Protein AF-A0A931G1I7-F1 (afdb_monomer_lite)

Sequence (290 aa):
MRLVRWLTAYIALIVCVAAVSLMVILSRGYVTPRGVEPAKITDWMQAWASIFAVIAGLGAALFTALLLVHEMTEARRAREDAAQERAEAADDRMVLVRDREDQHKRFARLVFAWGPMVTYYPAEGPPEQGGADRIFVSSMELDLHNFSPATVTDVTARVVFPGGKPMTDWHVYGTLTPDLELVPGRYQRRGVIFNFPEHKLVTRKVLEANFLSVVLIFRDANGRQWRRIDDEDPVPDNEMTWSRVPSATLLEPRLRQNGTHAERPSTNEPLDDELLSDPPPWGEPRPFLS

Structure (mmCIF, N/CA/C/O backbone):
data_AF-A0A931G1I7-F1
#
_entry.id   AF-A0A931G1I7-F1
#
loop_
_atom_site.group_PDB
_atom_site.id
_atom_site.type_symbol
_atom_site.label_atom_id
_atom_site.label_alt_id
_atom_site.label_comp_id
_atom_site.label_asym_id
_atom_site.label_entity_id
_atom_site.label_seq_id
_atom_site.pdbx_PDB_ins_code
_atom_site.Cartn_x
_atom_site.Cartn_y
_atom_site.Cartn_z
_atom_site.occupancy
_atom_site.B_iso_or_equiv
_atom_site.auth_seq_id
_atom_site.auth_comp_id
_atom_site.auth_asym_id
_atom_site.auth_atom_id
_atom_site.pdbx_PDB_model_num
ATOM 1 N N . MET A 1 1 ? 29.782 -9.476 -30.702 1.00 67.88 1 MET A N 1
ATOM 2 C CA . MET A 1 1 ? 30.795 -8.816 -31.570 1.00 67.88 1 MET A CA 1
ATOM 3 C C . MET A 1 1 ? 31.226 -9.614 -32.809 1.00 67.88 1 MET A C 1
ATOM 5 O O . MET A 1 1 ? 31.336 -8.999 -33.861 1.00 67.88 1 MET A O 1
ATOM 9 N N . ARG A 1 2 ? 31.462 -10.941 -32.762 1.00 76.62 2 ARG A N 1
ATOM 10 C CA . ARG A 1 2 ? 31.892 -11.709 -33.960 1.00 76.62 2 ARG A CA 1
ATOM 11 C C . ARG A 1 2 ? 30.882 -11.671 -35.121 1.00 76.62 2 ARG A C 1
ATOM 13 O O . ARG A 1 2 ? 31.299 -11.522 -36.260 1.00 76.62 2 ARG A O 1
ATOM 20 N N . LEU A 1 3 ? 29.580 -11.716 -34.831 1.00 79.88 3 LEU A N 1
ATOM 21 C CA . LEU A 1 3 ? 28.517 -11.702 -35.849 1.00 79.88 3 LEU A CA 1
ATOM 22 C C . LEU A 1 3 ? 28.472 -10.391 -36.658 1.00 79.88 3 LEU A C 1
ATOM 24 O O . LEU A 1 3 ? 28.323 -10.416 -37.874 1.00 79.88 3 LEU A O 1
ATOM 28 N N . VAL A 1 4 ? 28.697 -9.252 -35.994 1.00 80.00 4 VAL A N 1
ATOM 29 C CA . VAL A 1 4 ? 28.706 -7.924 -36.634 1.00 80.00 4 VAL A CA 1
ATOM 30 C C . VAL A 1 4 ? 29.858 -7.800 -37.636 1.00 80.00 4 VAL A C 1
ATOM 32 O O . VAL A 1 4 ? 29.662 -7.265 -38.719 1.00 80.00 4 VAL A O 1
ATOM 35 N N . ARG A 1 5 ? 31.038 -8.360 -37.323 1.00 84.75 5 ARG A N 1
ATOM 36 C CA . ARG A 1 5 ? 32.204 -8.345 -38.228 1.00 84.75 5 ARG A CA 1
ATOM 37 C C . ARG A 1 5 ? 31.983 -9.160 -39.505 1.00 84.75 5 ARG A C 1
ATOM 39 O O . ARG A 1 5 ? 32.455 -8.770 -40.566 1.00 84.75 5 ARG A O 1
ATOM 46 N N . TRP A 1 6 ? 31.272 -10.282 -39.409 1.00 88.38 6 TRP A N 1
ATOM 47 C CA . TRP A 1 6 ? 30.933 -11.091 -40.583 1.00 88.38 6 TRP A CA 1
ATOM 48 C C . TRP A 1 6 ? 29.866 -10.422 -41.447 1.00 88.38 6 TRP A C 1
ATOM 50 O O . TRP A 1 6 ? 29.982 -10.431 -42.670 1.00 88.38 6 TRP A O 1
ATOM 60 N N . LEU A 1 7 ? 28.874 -9.780 -40.821 1.00 84.69 7 LEU A N 1
ATOM 61 C CA . LEU A 1 7 ? 27.836 -9.042 -41.538 1.00 84.69 7 LEU A CA 1
ATOM 62 C C . LEU A 1 7 ? 28.427 -7.867 -42.333 1.00 84.69 7 LEU A C 1
ATOM 64 O O . LEU A 1 7 ? 28.111 -7.707 -43.509 1.00 84.69 7 LEU A O 1
ATOM 68 N N . THR A 1 8 ? 29.324 -7.080 -41.730 1.00 81.50 8 THR A N 1
ATOM 69 C CA . THR A 1 8 ? 29.967 -5.954 -42.427 1.00 81.50 8 THR A CA 1
ATOM 70 C C . THR A 1 8 ? 30.854 -6.420 -43.579 1.00 81.50 8 THR A C 1
ATOM 72 O O . THR A 1 8 ? 30.808 -5.823 -44.652 1.00 81.50 8 THR A O 1
ATOM 75 N N . ALA A 1 9 ? 31.605 -7.513 -43.402 1.00 82.62 9 ALA A N 1
ATOM 76 C CA . ALA A 1 9 ? 32.409 -8.103 -44.471 1.00 82.62 9 ALA A CA 1
ATOM 77 C C . ALA A 1 9 ? 31.544 -8.601 -45.643 1.00 82.62 9 ALA A C 1
ATOM 79 O O . ALA A 1 9 ? 31.893 -8.388 -46.803 1.00 82.62 9 ALA A O 1
ATOM 80 N N . TYR A 1 10 ? 30.395 -9.216 -45.353 1.00 88.06 10 TYR A N 1
ATOM 81 C CA . TYR A 1 10 ? 29.478 -9.714 -46.378 1.00 88.06 10 TYR A CA 1
ATOM 82 C C . TYR A 1 10 ? 28.790 -8.578 -47.147 1.00 88.06 10 TYR A C 1
ATOM 84 O O . TYR A 1 10 ? 28.713 -8.623 -48.372 1.00 88.06 10 TYR A O 1
ATOM 92 N N . ILE A 1 11 ? 28.362 -7.518 -46.451 1.00 83.44 11 ILE A N 1
ATOM 93 C CA . ILE A 1 11 ? 27.806 -6.316 -47.090 1.00 83.44 11 ILE A CA 1
ATOM 94 C C . ILE A 1 11 ? 28.857 -5.658 -47.989 1.00 83.44 11 ILE A C 1
ATOM 96 O O . ILE A 1 11 ? 28.559 -5.343 -49.139 1.00 83.44 11 ILE A O 1
ATOM 100 N N . ALA A 1 12 ? 30.095 -5.505 -47.508 1.00 80.31 12 ALA A N 1
ATOM 101 C CA . ALA A 1 12 ? 31.185 -4.955 -48.311 1.00 80.31 12 ALA A CA 1
ATOM 102 C C . ALA A 1 12 ? 31.440 -5.795 -49.574 1.00 80.31 12 ALA A C 1
ATOM 104 O O . ALA A 1 12 ? 31.589 -5.242 -50.662 1.00 80.31 12 ALA A O 1
ATOM 105 N N . LEU A 1 13 ? 31.416 -7.126 -49.451 1.00 87.06 13 LEU A N 1
ATOM 106 C CA . LEU A 1 13 ? 31.553 -8.032 -50.588 1.00 87.06 13 LEU A CA 1
ATOM 107 C C . LEU A 1 13 ? 30.412 -7.855 -51.601 1.00 87.06 13 LEU A C 1
ATOM 109 O O . LEU A 1 13 ? 30.687 -7.730 -52.792 1.00 87.06 13 LEU A O 1
ATOM 113 N N . ILE A 1 14 ? 29.153 -7.801 -51.151 1.00 85.69 14 ILE A N 1
ATOM 114 C CA . ILE A 1 14 ? 27.993 -7.582 -52.031 1.00 85.69 14 ILE A CA 1
ATOM 115 C C . ILE A 1 14 ? 28.119 -6.249 -52.770 1.00 85.69 14 ILE A C 1
ATOM 117 O O . ILE A 1 14 ? 27.900 -6.204 -53.978 1.00 85.69 14 ILE A O 1
ATOM 121 N N . VAL A 1 15 ? 28.505 -5.177 -52.073 1.00 82.62 15 VAL A N 1
ATOM 122 C CA . VAL A 1 15 ? 28.690 -3.853 -52.683 1.00 82.62 15 VAL A CA 1
ATOM 123 C C . VAL A 1 15 ? 29.802 -3.889 -53.733 1.00 82.62 15 VAL A C 1
ATOM 125 O O . VAL A 1 15 ? 29.605 -3.379 -54.835 1.00 82.62 15 VAL A O 1
ATOM 128 N N . CYS A 1 16 ? 30.930 -4.549 -53.451 1.00 80.56 16 CYS A N 1
ATOM 129 C CA . CYS A 1 16 ? 32.006 -4.737 -54.427 1.00 80.56 16 CYS A CA 1
ATOM 130 C C . CYS A 1 16 ? 31.535 -5.522 -55.660 1.00 80.56 16 CYS A C 1
ATOM 132 O O . CYS A 1 16 ? 31.794 -5.109 -56.789 1.00 80.56 16 CYS A O 1
ATOM 134 N N . VAL A 1 17 ? 30.807 -6.625 -55.465 1.00 84.19 17 VAL A N 1
ATOM 135 C CA . VAL A 1 17 ? 30.283 -7.446 -56.568 1.00 84.19 17 VAL A CA 1
ATOM 136 C C . VAL A 1 17 ? 29.264 -6.667 -57.400 1.00 84.19 17 VAL A C 1
ATOM 138 O O . VAL A 1 17 ? 29.317 -6.714 -58.630 1.00 84.19 17 VAL A O 1
ATOM 141 N N . ALA A 1 18 ? 28.369 -5.915 -56.758 1.00 82.81 18 ALA A N 1
ATOM 142 C CA . ALA A 1 18 ? 27.394 -5.069 -57.437 1.00 82.81 18 ALA A CA 1
ATOM 143 C C . ALA A 1 18 ? 28.077 -3.955 -58.245 1.00 82.81 18 ALA A C 1
ATOM 145 O O . ALA A 1 18 ? 27.718 -3.738 -59.401 1.00 82.81 18 ALA A O 1
ATOM 146 N N . ALA A 1 19 ? 29.101 -3.304 -57.683 1.00 80.19 19 ALA A N 1
ATOM 147 C CA . ALA A 1 19 ? 29.868 -2.265 -58.368 1.00 80.19 19 ALA A CA 1
ATOM 148 C C . ALA A 1 19 ? 30.603 -2.811 -59.603 1.00 80.19 19 ALA A C 1
ATOM 150 O O . ALA A 1 19 ? 30.512 -2.226 -60.684 1.00 80.19 19 ALA A O 1
ATOM 151 N N . VAL A 1 20 ? 31.268 -3.966 -59.475 1.00 81.56 20 VAL A N 1
ATOM 152 C CA . VAL A 1 20 ? 31.943 -4.634 -60.601 1.00 81.56 20 VAL A CA 1
ATOM 153 C C . VAL A 1 20 ? 30.932 -5.055 -61.670 1.00 81.56 20 VAL A C 1
ATOM 155 O O . VAL A 1 20 ? 31.147 -4.804 -62.854 1.00 81.56 20 VAL A O 1
ATOM 158 N N . SER A 1 21 ? 29.801 -5.639 -61.268 1.00 82.94 21 SER A N 1
ATOM 159 C CA . SER A 1 21 ? 28.749 -6.070 -62.198 1.00 82.94 21 SER A CA 1
ATOM 160 C C . SER A 1 21 ? 28.160 -4.889 -62.968 1.00 82.94 21 SER A C 1
ATOM 162 O O . SER A 1 21 ? 28.001 -4.963 -64.186 1.00 82.94 21 SER A O 1
ATOM 164 N N . LEU A 1 22 ? 27.901 -3.771 -62.284 1.00 82.19 22 LEU A N 1
ATOM 165 C CA . LEU A 1 22 ? 27.428 -2.540 -62.909 1.00 82.19 22 LEU A CA 1
ATOM 166 C C . LEU A 1 22 ? 28.453 -1.994 -63.914 1.00 82.19 22 LEU A C 1
ATOM 168 O O . LEU A 1 22 ? 28.071 -1.608 -65.017 1.00 82.19 22 LEU A O 1
ATOM 172 N N . MET A 1 23 ? 29.749 -2.030 -63.583 1.00 80.12 23 MET A N 1
ATOM 173 C CA . MET A 1 23 ? 30.823 -1.646 -64.508 1.00 80.12 23 MET A CA 1
ATOM 174 C C . MET A 1 23 ? 30.821 -2.491 -65.787 1.00 80.12 23 MET A C 1
ATOM 176 O O . MET A 1 23 ? 30.935 -1.948 -66.887 1.00 80.12 23 MET A O 1
ATOM 180 N N . VAL A 1 24 ? 30.648 -3.809 -65.660 1.00 82.81 24 VAL A N 1
ATOM 181 C CA . VAL A 1 24 ? 30.594 -4.729 -66.809 1.00 82.81 24 VAL A CA 1
ATOM 182 C C . VAL A 1 24 ? 29.370 -4.450 -67.685 1.00 82.81 24 VAL A C 1
ATOM 184 O O . VAL A 1 24 ? 29.482 -4.436 -68.912 1.00 82.81 24 VAL A O 1
ATOM 187 N N . ILE A 1 25 ? 28.209 -4.197 -67.075 1.00 84.31 25 ILE A N 1
ATOM 188 C CA . ILE A 1 25 ? 26.972 -3.872 -67.799 1.00 84.31 25 ILE A CA 1
ATOM 189 C C . ILE A 1 25 ? 27.136 -2.556 -68.573 1.00 84.31 25 ILE A C 1
ATOM 191 O O . ILE A 1 25 ? 26.847 -2.510 -69.770 1.00 84.31 25 ILE A O 1
ATOM 195 N N . LEU A 1 26 ? 27.660 -1.512 -67.922 1.00 79.94 26 LEU A N 1
ATOM 196 C CA . LEU A 1 26 ? 27.886 -0.206 -68.548 1.00 79.94 26 LEU A CA 1
ATOM 197 C C . LEU A 1 26 ? 28.928 -0.274 -69.673 1.00 79.94 26 LEU A C 1
ATOM 199 O O . LEU A 1 26 ? 28.739 0.347 -70.717 1.00 79.94 26 LEU A O 1
ATOM 203 N N . SER A 1 27 ? 29.987 -1.074 -69.507 1.00 80.00 27 SER A N 1
ATOM 204 C CA . SER A 1 27 ? 31.003 -1.291 -70.545 1.00 80.00 27 SER A CA 1
ATOM 205 C C . SER A 1 27 ? 30.422 -1.925 -71.810 1.00 80.00 27 SER A C 1
ATOM 207 O O . SER A 1 27 ? 30.808 -1.539 -72.912 1.00 80.00 27 SER A O 1
ATOM 209 N N . ARG A 1 28 ? 29.479 -2.867 -71.677 1.00 82.75 28 ARG A N 1
ATOM 210 C CA . ARG A 1 28 ? 28.855 -3.531 -72.833 1.00 82.75 28 ARG A CA 1
ATOM 211 C C . ARG A 1 28 ? 27.867 -2.649 -73.592 1.00 82.75 28 ARG A C 1
ATOM 213 O O . ARG A 1 28 ? 27.683 -2.857 -74.785 1.00 82.75 28 ARG A O 1
ATOM 220 N N . GLY A 1 29 ? 27.230 -1.696 -72.916 1.00 79.31 29 GLY A N 1
ATOM 221 C CA . GLY A 1 29 ? 26.259 -0.783 -73.525 1.00 79.31 29 GLY A CA 1
ATOM 222 C C . GLY A 1 29 ? 26.869 0.461 -74.175 1.00 79.31 29 GLY A C 1
ATOM 223 O O . GLY A 1 29 ? 26.140 1.241 -74.785 1.00 79.31 29 GLY A O 1
ATOM 224 N N . TYR A 1 30 ? 28.180 0.682 -74.040 1.00 77.00 30 TYR A N 1
ATOM 225 C CA . TYR A 1 30 ? 28.818 1.899 -74.530 1.00 77.00 30 TYR A CA 1
ATOM 226 C C . TYR A 1 30 ? 28.996 1.865 -76.053 1.00 77.00 30 TYR A C 1
ATOM 228 O O . TYR A 1 30 ? 29.859 1.167 -76.584 1.00 77.00 30 TYR A O 1
ATOM 236 N N . VAL A 1 31 ? 28.187 2.653 -76.759 1.00 78.75 31 VAL A N 1
ATOM 237 C CA . VAL A 1 31 ? 28.339 2.907 -78.195 1.00 78.75 31 VAL A CA 1
ATOM 238 C C . VAL A 1 31 ? 28.963 4.287 -78.362 1.00 78.75 31 VAL A C 1
ATOM 240 O O . VAL A 1 31 ? 28.404 5.280 -77.900 1.00 78.75 31 VAL A O 1
ATOM 243 N N . THR A 1 32 ? 30.119 4.366 -79.020 1.00 70.88 32 THR A N 1
ATOM 244 C CA . THR A 1 32 ? 30.775 5.645 -79.311 1.00 70.88 32 THR A CA 1
ATOM 245 C C . THR A 1 32 ? 29.897 6.491 -80.243 1.00 70.88 32 THR A C 1
ATOM 247 O O . THR A 1 32 ? 29.561 6.036 -81.343 1.00 70.88 32 THR A O 1
ATOM 250 N N . PRO A 1 33 ? 29.519 7.723 -79.850 1.00 69.50 33 PRO A N 1
ATOM 251 C CA . PRO A 1 33 ? 28.789 8.627 -80.731 1.00 69.50 33 PRO A CA 1
ATOM 252 C C . PRO A 1 33 ? 29.619 8.911 -81.988 1.00 69.50 33 PRO A C 1
ATOM 254 O O . PRO A 1 33 ? 30.778 9.317 -81.900 1.00 69.50 33 PRO A O 1
ATOM 257 N N . ARG A 1 34 ? 29.050 8.688 -83.177 1.00 74.12 34 ARG A N 1
ATOM 258 C CA . ARG A 1 34 ? 29.739 8.976 -84.442 1.00 74.12 34 ARG A CA 1
ATOM 259 C C . ARG A 1 34 ? 29.637 10.474 -84.746 1.00 74.12 34 ARG A C 1
ATOM 261 O O . ARG A 1 34 ? 28.540 10.959 -84.996 1.00 74.12 34 ARG A O 1
ATOM 268 N N . GLY A 1 35 ? 30.772 11.180 -84.762 1.00 75.50 35 GLY A N 1
ATOM 269 C CA . GLY A 1 35 ? 30.887 12.536 -85.327 1.00 75.50 35 GLY A CA 1
ATOM 270 C C . GLY A 1 35 ? 31.005 13.709 -84.345 1.00 75.50 35 GLY A C 1
ATOM 271 O O . GLY A 1 35 ? 30.979 14.849 -84.795 1.00 75.50 35 GLY A O 1
ATOM 272 N N . VAL A 1 36 ? 31.159 13.469 -83.041 1.00 61.84 36 VAL A N 1
ATOM 273 C CA . VAL A 1 36 ? 31.399 14.520 -82.030 1.00 61.84 36 VAL A CA 1
ATOM 274 C C . VAL A 1 36 ? 32.819 14.357 -81.477 1.00 61.84 36 VAL A C 1
ATOM 276 O O . VAL A 1 36 ? 33.316 13.230 -81.444 1.00 61.84 36 VAL A O 1
ATOM 279 N N . GLU A 1 37 ? 33.481 15.467 -81.114 1.00 73.06 37 GLU A N 1
ATOM 280 C CA . GLU A 1 37 ? 34.830 15.492 -80.519 1.00 73.06 37 GLU A CA 1
ATOM 281 C C . GLU A 1 37 ? 35.042 14.326 -79.532 1.00 73.06 37 GLU A C 1
ATOM 283 O O . GLU A 1 37 ? 34.130 14.013 -78.760 1.00 73.06 37 GLU A O 1
ATOM 288 N N . PRO A 1 38 ? 36.221 13.668 -79.540 1.00 70.56 38 PRO A N 1
ATOM 289 C CA . PRO A 1 38 ? 36.498 12.558 -78.637 1.00 70.56 38 PRO A CA 1
ATOM 290 C C . PRO A 1 38 ? 36.213 12.982 -77.195 1.00 70.56 38 PRO A C 1
ATOM 292 O O . PRO A 1 38 ? 36.696 14.025 -76.750 1.00 70.56 38 PRO A O 1
ATOM 295 N N . ALA A 1 39 ? 35.415 12.177 -76.485 1.00 64.38 39 ALA A N 1
ATOM 296 C CA . ALA A 1 39 ? 35.020 12.457 -75.111 1.00 64.38 39 ALA A CA 1
ATOM 297 C C . ALA A 1 39 ? 36.263 12.770 -74.273 1.00 64.38 39 ALA A C 1
ATOM 299 O O . ALA A 1 39 ? 37.185 11.952 -74.167 1.00 64.38 39 ALA A O 1
ATOM 300 N N . LYS A 1 40 ? 36.307 13.977 -73.703 1.00 77.88 40 LYS A N 1
ATOM 301 C CA . LYS A 1 40 ? 37.417 14.380 -72.845 1.00 77.88 40 LYS A CA 1
ATOM 302 C C . LYS A 1 40 ? 37.367 13.507 -71.596 1.00 77.88 40 LYS A C 1
ATOM 304 O O . LYS A 1 40 ? 36.302 13.275 -71.031 1.00 77.88 40 LYS A O 1
ATOM 309 N N . ILE A 1 41 ? 38.530 13.035 -71.148 1.00 76.50 41 ILE A N 1
ATOM 310 C CA . ILE A 1 41 ? 38.686 12.181 -69.953 1.00 76.50 41 ILE A CA 1
ATOM 311 C C . ILE A 1 41 ? 37.956 12.777 -68.726 1.00 76.50 41 ILE A C 1
ATOM 313 O O . ILE A 1 41 ? 37.455 12.045 -67.873 1.00 76.50 41 ILE A O 1
ATOM 317 N N . THR A 1 42 ? 37.830 14.106 -68.679 1.00 77.75 42 THR A N 1
ATOM 318 C CA . THR A 1 42 ? 37.099 14.868 -67.660 1.00 77.75 42 THR A CA 1
ATOM 319 C C . THR A 1 42 ? 35.614 14.517 -67.555 1.00 77.75 42 THR A C 1
ATOM 321 O O . THR A 1 42 ? 35.109 14.415 -66.438 1.00 77.75 42 THR A O 1
ATOM 324 N N . ASP A 1 43 ? 34.924 14.258 -68.668 1.00 77.75 43 ASP A N 1
ATOM 325 C CA . ASP A 1 43 ? 33.481 13.967 -68.657 1.00 77.75 43 ASP A CA 1
ATOM 326 C C . ASP A 1 43 ? 33.207 12.597 -68.022 1.00 77.75 43 ASP A C 1
ATOM 328 O O . ASP A 1 43 ? 32.232 12.404 -67.292 1.00 77.75 43 ASP A O 1
ATOM 332 N N . TRP A 1 44 ? 34.125 11.647 -68.229 1.00 78.12 44 TRP A N 1
ATOM 333 C CA . TRP A 1 44 ? 34.040 10.316 -67.635 1.00 78.12 44 TRP A CA 1
ATOM 334 C C . TRP A 1 44 ? 34.275 10.361 -66.122 1.00 78.12 44 TRP A C 1
ATOM 336 O O . TRP A 1 44 ? 33.530 9.748 -65.359 1.00 78.12 44 TRP A O 1
ATOM 346 N N . MET A 1 45 ? 35.258 11.145 -65.666 1.00 80.81 45 MET A N 1
ATOM 347 C CA . MET A 1 45 ? 35.493 11.354 -64.232 1.00 80.81 45 MET A CA 1
ATOM 348 C C . MET A 1 45 ? 34.293 12.009 -63.534 1.00 80.81 45 MET A C 1
ATOM 350 O O . MET A 1 45 ? 33.954 11.617 -62.416 1.00 80.81 45 MET A O 1
ATOM 354 N N . GLN A 1 46 ? 33.617 12.959 -64.189 1.00 81.19 46 GLN A N 1
ATOM 355 C CA . GLN A 1 46 ? 32.440 13.626 -63.627 1.00 81.19 46 GLN A CA 1
ATOM 356 C C . GLN A 1 46 ? 31.242 12.674 -63.479 1.00 81.19 46 GLN A C 1
ATOM 358 O O . GLN A 1 46 ? 30.552 12.708 -62.456 1.00 81.19 46 GLN A O 1
ATOM 363 N N . ALA A 1 47 ? 31.026 11.777 -64.447 1.00 80.50 47 ALA A N 1
ATOM 364 C CA . ALA A 1 47 ? 29.987 10.754 -64.349 1.00 80.50 47 ALA A CA 1
ATOM 365 C C . ALA A 1 47 ? 30.222 9.825 -63.144 1.00 80.50 47 ALA A C 1
ATOM 367 O O . ALA A 1 47 ? 29.315 9.628 -62.332 1.00 80.50 47 ALA A O 1
ATOM 368 N N . TRP A 1 48 ? 31.451 9.332 -62.953 1.00 80.31 48 TRP A N 1
ATOM 369 C CA . TRP A 1 48 ? 31.786 8.495 -61.794 1.00 80.31 48 TRP A CA 1
ATOM 370 C C . TRP A 1 48 ? 31.621 9.226 -60.464 1.00 80.31 48 TRP A C 1
ATOM 372 O O . TRP A 1 48 ? 31.056 8.657 -59.531 1.00 80.31 48 TRP A O 1
ATOM 382 N N . ALA A 1 49 ? 32.041 10.491 -60.382 1.00 80.31 49 ALA A N 1
ATOM 383 C CA . ALA A 1 49 ? 31.856 11.302 -59.181 1.00 80.31 49 ALA A CA 1
ATOM 384 C C . ALA A 1 49 ? 30.373 11.413 -58.786 1.00 80.31 49 ALA A C 1
ATOM 386 O O . ALA A 1 49 ? 30.041 11.272 -57.609 1.00 80.31 49 ALA A O 1
ATOM 387 N N . SER A 1 50 ? 29.471 11.588 -59.760 1.00 81.25 50 SER A N 1
ATOM 388 C CA . SER A 1 50 ? 28.027 11.652 -59.493 1.00 81.25 50 SER A CA 1
ATOM 389 C C . SER A 1 50 ? 27.456 10.328 -58.965 1.00 81.25 50 SER A C 1
ATOM 391 O O . SER A 1 50 ? 26.662 10.333 -58.025 1.00 81.25 50 SER A O 1
ATOM 393 N N . ILE A 1 51 ? 27.916 9.185 -59.488 1.00 82.94 51 ILE A N 1
ATOM 394 C CA . ILE A 1 51 ? 27.497 7.856 -59.017 1.00 82.94 51 ILE A CA 1
ATOM 395 C C . ILE A 1 51 ? 27.979 7.624 -57.582 1.00 82.94 51 ILE A C 1
ATOM 397 O O . ILE A 1 51 ? 27.196 7.207 -56.727 1.00 82.94 51 ILE A O 1
ATOM 401 N N . PHE A 1 52 ? 29.246 7.937 -57.289 1.00 83.25 52 PHE A N 1
ATOM 402 C CA . PHE A 1 52 ? 29.782 7.814 -55.933 1.00 83.25 52 PHE A CA 1
ATOM 403 C C . PHE A 1 52 ? 29.049 8.718 -54.941 1.00 83.25 52 PHE A C 1
ATOM 405 O O . PHE A 1 52 ? 28.775 8.278 -53.827 1.00 83.25 52 PHE A O 1
ATOM 412 N N . ALA A 1 53 ? 28.668 9.934 -55.343 1.00 82.12 53 ALA A N 1
ATOM 413 C CA . ALA A 1 53 ? 27.885 10.832 -54.500 1.00 82.12 53 ALA A CA 1
ATOM 414 C C . ALA A 1 53 ? 26.507 10.243 -54.143 1.00 82.12 53 ALA A C 1
ATOM 416 O O . ALA A 1 53 ? 26.106 10.297 -52.980 1.00 82.12 53 ALA A O 1
ATOM 417 N N . VAL A 1 54 ? 25.808 9.622 -55.101 1.00 84.69 54 VAL A N 1
ATOM 418 C CA . VAL A 1 54 ? 24.511 8.965 -54.846 1.00 84.69 54 VAL A CA 1
ATOM 419 C C . VAL A 1 54 ? 24.670 7.762 -53.914 1.00 84.69 54 VAL A C 1
ATOM 421 O O . VAL A 1 54 ? 23.905 7.627 -52.959 1.00 84.69 54 VAL A O 1
ATOM 424 N N . ILE A 1 55 ? 25.676 6.911 -54.143 1.00 83.19 55 ILE A N 1
ATOM 425 C CA . ILE A 1 55 ? 25.936 5.741 -53.288 1.00 83.19 55 ILE A CA 1
ATOM 426 C C . ILE A 1 55 ? 26.302 6.181 -51.866 1.00 83.19 55 ILE A C 1
ATOM 428 O O . ILE A 1 55 ? 25.768 5.637 -50.900 1.00 83.19 55 ILE A O 1
ATOM 432 N N . ALA A 1 56 ? 27.171 7.185 -51.728 1.00 84.00 56 ALA A N 1
ATOM 433 C CA . ALA A 1 56 ? 27.551 7.736 -50.433 1.00 84.00 56 ALA A CA 1
ATOM 434 C C . ALA A 1 56 ? 26.345 8.349 -49.703 1.00 84.00 56 ALA A C 1
ATOM 436 O O . ALA A 1 56 ? 26.151 8.083 -48.518 1.00 84.00 56 ALA A O 1
ATOM 437 N N . GLY A 1 57 ? 25.499 9.105 -50.413 1.00 89.62 57 GLY A N 1
ATOM 438 C CA . GLY A 1 57 ? 24.274 9.686 -49.860 1.00 89.62 57 GLY A CA 1
ATOM 439 C C . GLY A 1 57 ? 23.277 8.628 -49.384 1.00 89.62 57 GLY A C 1
ATOM 440 O O . GLY A 1 57 ? 22.757 8.725 -48.273 1.00 89.62 57 GLY A O 1
ATOM 441 N N . LEU A 1 58 ? 23.058 7.574 -50.177 1.00 88.31 58 LEU A N 1
ATOM 442 C CA . LEU A 1 58 ? 22.188 6.459 -49.798 1.00 88.31 58 LEU A CA 1
ATOM 443 C C . LEU A 1 58 ? 22.747 5.686 -48.595 1.00 88.31 58 LEU A C 1
ATOM 445 O O . LEU A 1 58 ? 22.000 5.343 -47.679 1.00 88.31 58 LEU A O 1
ATOM 449 N N . GLY A 1 59 ? 24.062 5.448 -48.571 1.00 85.38 59 GLY A N 1
ATOM 450 C CA . GLY A 1 59 ? 24.742 4.805 -47.449 1.00 85.38 59 GLY A CA 1
ATOM 451 C C . GLY A 1 59 ? 24.605 5.605 -46.154 1.00 85.38 59 GLY A C 1
ATOM 452 O O . GLY A 1 59 ? 24.266 5.037 -45.116 1.00 85.38 59 GLY A O 1
ATOM 453 N N . ALA A 1 60 ? 24.788 6.926 -46.221 1.00 91.81 60 ALA A N 1
ATOM 454 C CA . ALA A 1 60 ? 24.592 7.817 -45.082 1.00 91.81 60 ALA A CA 1
ATOM 455 C C . ALA A 1 60 ? 23.136 7.800 -44.586 1.00 91.81 60 ALA A C 1
ATOM 457 O O . ALA A 1 60 ? 22.903 7.665 -43.388 1.00 91.81 60 ALA A O 1
ATOM 458 N N . ALA A 1 61 ? 22.153 7.862 -45.491 1.00 92.44 61 ALA A N 1
ATOM 459 C CA . ALA A 1 61 ? 20.736 7.802 -45.129 1.00 92.44 61 ALA A CA 1
ATOM 460 C C . ALA A 1 61 ? 20.363 6.474 -44.445 1.00 92.44 61 ALA A C 1
ATOM 462 O O . ALA A 1 61 ? 19.669 6.480 -43.426 1.00 92.44 61 ALA A O 1
ATOM 463 N N . LEU A 1 62 ? 20.861 5.344 -44.961 1.00 92.25 62 LEU A N 1
ATOM 464 C CA . LEU A 1 62 ? 20.643 4.030 -44.354 1.00 92.25 62 LEU A CA 1
ATOM 465 C C . LEU A 1 62 ? 21.280 3.946 -42.963 1.00 92.25 62 LEU A C 1
ATOM 467 O O . LEU A 1 62 ? 20.657 3.442 -42.031 1.00 92.25 62 LEU A O 1
ATOM 471 N N . PHE A 1 63 ? 22.502 4.458 -42.808 1.00 92.62 63 PHE A N 1
ATOM 472 C CA . PHE A 1 63 ? 23.186 4.466 -41.519 1.00 92.62 63 PHE A CA 1
ATOM 473 C C . PHE A 1 63 ? 22.430 5.305 -40.479 1.00 92.62 63 PHE A C 1
ATOM 475 O O . PHE A 1 63 ? 22.195 4.833 -39.368 1.00 92.62 63 PHE A O 1
ATOM 482 N N . THR A 1 64 ? 21.960 6.496 -40.857 1.00 94.69 64 THR A N 1
ATOM 483 C CA . THR A 1 64 ? 21.130 7.346 -39.991 1.00 94.69 64 THR A CA 1
ATOM 484 C C . THR A 1 64 ? 19.819 6.659 -39.605 1.00 94.69 64 THR A C 1
ATOM 486 O O . THR A 1 64 ? 19.429 6.696 -38.441 1.00 94.69 64 THR A O 1
ATOM 489 N N . ALA A 1 65 ? 19.152 5.981 -40.545 1.00 94.06 65 ALA A N 1
ATOM 490 C CA . ALA A 1 65 ? 17.929 5.236 -40.250 1.00 94.06 65 ALA A CA 1
ATOM 491 C C . ALA A 1 65 ? 18.176 4.086 -39.257 1.00 94.06 65 ALA A C 1
ATOM 493 O O . ALA A 1 65 ? 17.378 3.879 -38.345 1.00 94.06 65 ALA A O 1
ATOM 494 N N . LEU A 1 66 ? 19.294 3.365 -39.396 1.00 92.56 66 LEU A N 1
ATOM 495 C CA . LEU A 1 66 ? 19.672 2.294 -38.471 1.00 92.56 66 LEU A CA 1
ATOM 496 C C . LEU A 1 66 ? 19.975 2.824 -37.065 1.00 92.56 66 LEU A C 1
ATOM 498 O O . LEU A 1 66 ? 19.521 2.224 -36.091 1.00 92.56 66 LEU A O 1
ATOM 502 N N . LEU A 1 67 ? 20.689 3.948 -36.956 1.00 95.06 67 LEU A N 1
ATOM 503 C CA . LEU A 1 67 ? 20.929 4.609 -35.671 1.00 95.06 67 LEU A CA 1
ATOM 504 C C . LEU A 1 67 ? 19.617 5.035 -35.008 1.00 95.06 67 LEU A C 1
ATOM 506 O O . LEU A 1 67 ? 19.404 4.743 -33.835 1.00 95.06 67 LEU A O 1
ATOM 510 N N . LEU A 1 68 ? 18.697 5.626 -35.772 1.00 96.25 68 LEU A N 1
ATOM 511 C CA . LEU A 1 68 ? 17.403 6.053 -35.247 1.00 96.25 68 LEU A CA 1
ATOM 512 C C . LEU A 1 68 ? 16.568 4.871 -34.731 1.00 96.25 68 LEU A C 1
ATOM 514 O O . LEU A 1 68 ? 15.970 4.948 -33.660 1.00 96.25 68 LEU A O 1
ATOM 518 N N . VAL A 1 69 ? 16.539 3.754 -35.467 1.00 95.94 69 VAL A N 1
ATOM 519 C CA . VAL A 1 69 ? 15.845 2.532 -35.025 1.00 95.94 69 VAL A CA 1
ATOM 520 C C . VAL A 1 69 ? 16.482 1.969 -33.752 1.00 95.94 69 VAL A C 1
ATOM 522 O O . VAL A 1 69 ? 15.766 1.490 -32.867 1.00 95.94 69 VAL A O 1
ATOM 525 N N . HIS A 1 70 ? 17.809 2.044 -33.633 1.00 95.69 70 HIS A N 1
ATOM 526 C CA . HIS A 1 70 ? 18.524 1.600 -32.442 1.00 95.69 70 HIS A CA 1
ATOM 527 C C . HIS A 1 70 ? 18.155 2.444 -31.215 1.00 95.69 70 HIS A C 1
ATOM 529 O O . HIS A 1 70 ? 17.686 1.878 -30.226 1.00 95.69 70 HIS A O 1
ATOM 535 N N . GLU A 1 71 ? 18.237 3.773 -31.316 1.00 96.69 71 GLU A N 1
ATOM 536 C CA . GLU A 1 71 ? 17.858 4.697 -30.238 1.00 96.69 71 GLU A CA 1
ATOM 537 C C . GLU A 1 71 ? 16.387 4.536 -29.835 1.00 96.69 71 GLU A C 1
ATOM 539 O O . GLU A 1 71 ? 16.061 4.502 -28.650 1.00 96.69 71 GLU A O 1
ATOM 544 N N . MET A 1 72 ? 15.479 4.360 -30.803 1.00 96.50 72 MET A N 1
ATOM 545 C CA . MET A 1 72 ? 14.065 4.102 -30.510 1.00 96.50 72 MET A CA 1
ATOM 546 C C . MET A 1 72 ? 13.855 2.790 -29.751 1.00 96.50 72 MET A C 1
ATOM 548 O O . MET A 1 72 ? 12.974 2.710 -28.894 1.00 96.50 72 MET A O 1
ATOM 552 N N . THR A 1 73 ? 14.637 1.758 -30.064 1.00 96.19 73 THR A N 1
ATOM 553 C CA . THR A 1 73 ? 14.537 0.460 -29.389 1.00 96.19 73 THR A CA 1
ATOM 554 C C . THR A 1 73 ? 15.056 0.552 -27.957 1.00 96.19 73 THR A C 1
ATOM 556 O O . THR A 1 73 ? 14.415 0.036 -27.044 1.00 96.19 73 THR A O 1
ATOM 559 N N . GLU A 1 74 ? 16.169 1.250 -27.736 1.00 96.12 74 GLU A N 1
ATOM 560 C CA . GLU A 1 74 ? 16.702 1.494 -26.392 1.00 96.12 74 GLU A CA 1
ATOM 561 C C . GLU A 1 74 ? 15.769 2.374 -25.561 1.00 96.12 74 GLU A C 1
ATOM 563 O O . GLU A 1 74 ? 15.470 2.041 -24.417 1.00 96.12 74 GLU A O 1
ATOM 568 N N . ALA A 1 75 ? 15.208 3.429 -26.157 1.00 95.31 75 ALA A N 1
ATOM 569 C CA . ALA A 1 75 ? 14.226 4.280 -25.496 1.00 95.31 75 ALA A CA 1
ATOM 570 C C . ALA A 1 75 ? 12.950 3.515 -25.110 1.00 95.31 75 ALA A C 1
ATOM 572 O O . ALA A 1 75 ? 12.327 3.838 -24.099 1.00 95.31 75 ALA A O 1
ATOM 573 N N . ARG A 1 76 ? 12.540 2.508 -25.894 1.00 96.31 76 ARG A N 1
ATOM 574 C CA . ARG A 1 76 ? 11.416 1.627 -25.535 1.00 96.31 76 ARG A CA 1
ATOM 575 C C . ARG A 1 76 ? 11.765 0.724 -24.360 1.00 96.31 76 ARG A C 1
ATOM 577 O O . ARG A 1 76 ? 11.009 0.723 -23.398 1.00 96.31 76 ARG A O 1
ATOM 584 N N . ARG A 1 77 ? 12.921 0.056 -24.392 1.00 96.56 77 ARG A N 1
ATOM 585 C CA . ARG A 1 77 ? 13.387 -0.791 -23.280 1.00 96.56 77 ARG A CA 1
ATOM 586 C C . ARG A 1 77 ? 13.508 0.000 -21.982 1.00 96.56 77 ARG A C 1
ATOM 588 O O . ARG A 1 77 ? 12.911 -0.378 -20.990 1.00 96.56 77 ARG A O 1
ATOM 595 N N . ALA A 1 78 ? 14.128 1.179 -22.027 1.00 96.06 78 ALA A N 1
ATOM 596 C CA . ALA A 1 78 ? 14.237 2.051 -20.859 1.00 96.06 78 ALA A CA 1
ATOM 597 C C . ALA A 1 78 ? 12.867 2.482 -20.295 1.00 96.06 78 ALA A C 1
ATOM 599 O O . ALA A 1 78 ? 12.726 2.685 -19.092 1.00 96.06 78 ALA A O 1
ATOM 600 N N . ARG A 1 79 ? 11.839 2.635 -21.146 1.00 96.50 79 ARG A N 1
ATOM 601 C CA . ARG A 1 79 ? 10.466 2.931 -20.697 1.00 96.50 79 ARG A CA 1
ATOM 602 C C . ARG A 1 79 ? 9.772 1.714 -20.100 1.00 96.50 79 ARG A C 1
ATOM 604 O O . ARG A 1 79 ? 9.018 1.896 -19.151 1.00 96.50 79 ARG A O 1
ATOM 611 N N . GLU A 1 80 ? 9.989 0.532 -20.668 1.00 97.50 80 GLU A N 1
ATOM 612 C CA . GLU A 1 80 ? 9.473 -0.738 -20.147 1.00 97.50 80 GLU A CA 1
ATOM 613 C C . GLU A 1 80 ? 10.085 -1.028 -18.771 1.00 97.50 80 GLU A C 1
ATOM 615 O O . GLU A 1 80 ? 9.336 -1.202 -17.813 1.00 97.50 80 GLU A O 1
ATOM 620 N N . ASP A 1 81 ? 11.408 -0.914 -18.640 1.00 97.25 81 ASP A N 1
ATOM 621 C CA . ASP A 1 81 ? 12.131 -1.094 -17.377 1.00 97.25 81 ASP A CA 1
ATOM 622 C C . ASP A 1 81 ? 11.654 -0.084 -16.317 1.00 97.25 81 ASP A C 1
ATOM 624 O O . ASP A 1 81 ? 11.296 -0.457 -15.202 1.00 97.25 81 ASP A O 1
ATOM 628 N N . ALA A 1 82 ? 11.537 1.201 -16.679 1.00 96.50 82 ALA A N 1
ATOM 629 C CA . ALA A 1 82 ? 11.034 2.227 -15.763 1.00 96.50 82 ALA A CA 1
ATOM 630 C C . ALA A 1 82 ? 9.544 2.060 -15.414 1.00 96.50 82 ALA A C 1
ATOM 632 O O . ALA A 1 82 ? 9.085 2.570 -14.391 1.00 96.50 82 ALA A O 1
ATOM 633 N N . ALA A 1 83 ? 8.744 1.423 -16.273 1.00 97.00 83 ALA A N 1
ATOM 634 C CA . ALA A 1 83 ? 7.355 1.101 -15.958 1.00 97.00 83 ALA A CA 1
ATOM 635 C C . ALA A 1 83 ? 7.277 -0.089 -14.996 1.00 97.00 83 ALA A C 1
ATOM 637 O O . ALA A 1 83 ? 6.479 -0.047 -14.060 1.00 97.00 83 ALA A O 1
ATOM 638 N N . GLN A 1 84 ? 8.129 -1.095 -15.192 1.00 97.19 84 GLN A N 1
ATOM 639 C CA . GLN A 1 84 ? 8.234 -2.251 -14.312 1.00 97.19 84 GLN A CA 1
ATOM 640 C C . GLN A 1 84 ? 8.724 -1.850 -12.914 1.00 97.19 84 GLN A C 1
ATOM 642 O O . GLN A 1 84 ? 8.068 -2.187 -11.936 1.00 97.19 84 GLN A O 1
ATOM 647 N N . GLU A 1 85 ? 9.779 -1.037 -12.810 1.00 95.75 85 GLU A N 1
ATOM 648 C CA . GLU A 1 85 ? 10.291 -0.550 -11.519 1.00 95.75 85 GLU A CA 1
ATOM 649 C C . GLU A 1 85 ? 9.221 0.235 -10.741 1.00 95.75 85 GLU A C 1
ATOM 651 O O . GLU A 1 85 ? 9.079 0.091 -9.529 1.00 95.75 85 GLU A O 1
ATOM 656 N N . ARG A 1 86 ? 8.401 1.039 -11.434 1.00 95.81 86 ARG A N 1
ATOM 657 C CA . ARG A 1 86 ? 7.277 1.744 -10.794 1.00 95.81 86 ARG A CA 1
ATOM 658 C C . ARG A 1 86 ? 6.171 0.802 -10.330 1.00 95.81 86 ARG A C 1
ATOM 660 O O . ARG A 1 86 ? 5.522 1.119 -9.336 1.00 95.81 86 ARG A O 1
ATOM 667 N N . ALA A 1 87 ? 5.922 -0.288 -11.053 1.00 96.56 87 ALA A N 1
ATOM 668 C CA . ALA A 1 87 ? 4.942 -1.293 -10.654 1.00 96.56 87 ALA A CA 1
ATOM 669 C C . ALA A 1 87 ? 5.423 -2.049 -9.407 1.00 96.56 87 ALA A C 1
ATOM 671 O O . ALA A 1 87 ? 4.699 -2.099 -8.418 1.00 96.56 87 ALA A O 1
ATOM 672 N N . GLU A 1 88 ? 6.676 -2.509 -9.405 1.00 95.88 88 GLU A N 1
ATOM 673 C CA . GLU A 1 88 ? 7.301 -3.178 -8.256 1.00 95.88 88 GLU A CA 1
ATOM 674 C C . GLU A 1 88 ? 7.341 -2.255 -7.025 1.00 95.88 88 GLU A C 1
ATOM 676 O O . GLU A 1 88 ? 6.898 -2.633 -5.942 1.00 95.88 88 GLU A O 1
ATOM 681 N N . ALA A 1 89 ? 7.738 -0.988 -7.196 1.00 95.00 89 ALA A N 1
ATOM 682 C CA . ALA A 1 89 ? 7.728 -0.007 -6.109 1.00 95.00 89 ALA A CA 1
ATOM 683 C C . ALA A 1 89 ? 6.314 0.307 -5.579 1.00 95.00 89 ALA A C 1
ATOM 685 O O . ALA A 1 89 ? 6.152 0.673 -4.409 1.00 95.00 89 ALA A O 1
ATOM 686 N N . ALA A 1 90 ? 5.278 0.207 -6.420 1.00 94.38 90 ALA A N 1
ATOM 687 C CA . ALA A 1 90 ? 3.894 0.373 -5.986 1.00 94.38 90 ALA A CA 1
ATOM 688 C C . ALA A 1 90 ? 3.425 -0.824 -5.145 1.00 94.38 90 ALA A C 1
ATOM 690 O O . ALA A 1 90 ? 2.792 -0.612 -4.106 1.00 94.38 90 ALA A O 1
ATOM 691 N N . ASP A 1 91 ? 3.784 -2.043 -5.545 1.00 95.19 91 ASP A N 1
ATOM 692 C CA . ASP A 1 91 ? 3.467 -3.270 -4.812 1.00 95.19 91 ASP A CA 1
ATOM 693 C C . ASP A 1 91 ? 4.169 -3.308 -3.447 1.00 95.19 91 ASP A C 1
ATOM 695 O O . ASP A 1 91 ? 3.509 -3.496 -2.420 1.00 95.19 91 ASP A O 1
ATOM 699 N N . ASP A 1 92 ? 5.466 -2.994 -3.399 1.00 94.69 92 ASP A N 1
ATOM 700 C CA . ASP A 1 92 ? 6.229 -2.887 -2.149 1.00 94.69 92 ASP A CA 1
ATOM 701 C C . ASP A 1 92 ? 5.611 -1.859 -1.194 1.00 94.69 92 ASP A C 1
ATOM 703 O O . ASP A 1 92 ? 5.483 -2.081 0.016 1.00 94.69 92 ASP A O 1
ATOM 707 N N . ARG A 1 93 ? 5.149 -0.727 -1.736 1.00 93.56 93 ARG A N 1
ATOM 708 C CA . ARG A 1 93 ? 4.464 0.293 -0.941 1.00 93.56 93 ARG A CA 1
ATOM 709 C C . ARG A 1 93 ? 3.151 -0.227 -0.358 1.00 93.56 93 ARG A C 1
ATOM 711 O O . ARG A 1 93 ? 2.835 0.132 0.777 1.00 93.56 93 ARG A O 1
ATOM 718 N N . MET A 1 94 ? 2.387 -1.044 -1.085 1.00 93.25 94 MET A N 1
ATOM 719 C CA . MET A 1 94 ? 1.159 -1.644 -0.549 1.00 93.25 94 MET A CA 1
ATOM 720 C C . MET A 1 94 ? 1.453 -2.604 0.605 1.00 93.25 94 MET A C 1
ATOM 722 O O . MET A 1 94 ? 0.741 -2.569 1.610 1.00 93.25 94 MET A O 1
ATOM 726 N N . VAL A 1 95 ? 2.518 -3.407 0.503 1.00 94.31 95 VAL A N 1
ATOM 727 C CA . VAL A 1 95 ? 2.956 -4.304 1.586 1.00 94.31 95 VAL A CA 1
ATOM 728 C C . VAL A 1 95 ? 3.323 -3.499 2.831 1.00 94.31 95 VAL A C 1
ATOM 730 O O . VAL A 1 95 ? 2.796 -3.763 3.908 1.00 94.31 95 VAL A O 1
ATOM 733 N N . LEU A 1 96 ? 4.126 -2.441 2.681 1.00 93.62 96 LEU A N 1
ATOM 734 C CA . LEU A 1 96 ? 4.509 -1.575 3.802 1.00 93.62 96 LEU A CA 1
ATOM 735 C C . LEU A 1 96 ? 3.310 -0.871 4.454 1.00 93.62 96 LEU A C 1
ATOM 737 O O . LEU A 1 96 ? 3.283 -0.691 5.673 1.00 93.62 96 LEU A O 1
ATOM 741 N N . VAL A 1 97 ? 2.317 -0.453 3.661 1.00 91.94 97 VAL A N 1
ATOM 742 C CA . VAL A 1 97 ? 1.081 0.142 4.191 1.00 91.94 97 VAL A CA 1
ATOM 743 C C . VAL A 1 97 ? 0.300 -0.889 5.001 1.00 91.94 97 VAL A C 1
ATOM 745 O O . VAL A 1 97 ? -0.106 -0.581 6.121 1.00 91.94 97 VAL A O 1
ATOM 748 N N . ARG A 1 98 ? 0.147 -2.112 4.483 1.00 89.81 98 ARG A N 1
ATOM 749 C CA . ARG A 1 98 ? -0.547 -3.203 5.176 1.00 89.81 98 ARG A CA 1
ATOM 750 C C . ARG A 1 98 ? 0.151 -3.587 6.481 1.00 89.81 98 ARG A C 1
ATOM 752 O O . ARG A 1 98 ? -0.504 -3.656 7.517 1.00 89.81 98 ARG A O 1
ATOM 759 N N . ASP A 1 99 ? 1.472 -3.738 6.461 1.00 91.75 99 ASP A N 1
ATOM 760 C CA . ASP A 1 99 ? 2.261 -4.049 7.656 1.00 91.75 99 ASP A CA 1
ATOM 761 C C . ASP A 1 99 ? 2.134 -2.952 8.714 1.00 91.75 99 ASP A C 1
ATOM 763 O O . ASP A 1 99 ? 1.997 -3.231 9.908 1.00 91.75 99 ASP A O 1
ATOM 767 N N . ARG A 1 100 ? 2.130 -1.684 8.288 1.00 89.62 100 ARG A N 1
ATOM 768 C CA . ARG A 1 100 ? 1.925 -0.552 9.192 1.00 89.62 100 ARG A CA 1
ATOM 769 C C . ARG A 1 100 ? 0.520 -0.547 9.789 1.00 89.62 100 ARG A C 1
ATOM 771 O O . ARG A 1 100 ? 0.365 -0.242 10.971 1.00 89.62 100 ARG A O 1
ATOM 778 N N . GLU A 1 101 ? -0.502 -0.880 9.007 1.00 88.06 101 GLU A N 1
ATOM 779 C CA . GLU A 1 101 ? -1.870 -1.023 9.507 1.00 88.06 101 GLU A CA 1
ATOM 780 C C . GLU A 1 101 ? -1.995 -2.166 10.515 1.00 88.06 101 GLU A C 1
ATOM 782 O O . GLU A 1 101 ? -2.587 -1.971 11.578 1.00 88.06 101 GLU A O 1
ATOM 787 N N . ASP A 1 102 ? -1.380 -3.315 10.244 1.00 87.81 102 ASP A N 1
ATOM 788 C CA . ASP A 1 102 ? -1.378 -4.461 11.152 1.00 87.81 102 ASP A CA 1
ATOM 789 C C . ASP A 1 102 ? -0.608 -4.157 12.444 1.00 87.81 102 ASP A C 1
ATOM 791 O O . ASP A 1 102 ? -1.067 -4.497 13.539 1.00 87.81 102 ASP A O 1
ATOM 795 N N . GLN A 1 103 ? 0.521 -3.445 12.357 1.00 86.19 103 GLN A N 1
ATOM 796 C CA . GLN A 1 103 ? 1.223 -2.930 13.534 1.00 86.19 103 GLN A CA 1
ATOM 797 C C . GLN A 1 103 ? 0.328 -1.991 14.344 1.00 86.19 103 GLN A C 1
ATOM 799 O O . GLN A 1 103 ? 0.198 -2.170 15.552 1.00 86.19 103 GLN A O 1
ATOM 804 N N . HIS A 1 104 ? -0.343 -1.035 13.698 1.00 83.19 104 HIS A N 1
ATOM 805 C CA . HIS A 1 104 ? -1.262 -0.119 14.371 1.00 83.19 104 HIS A CA 1
ATOM 806 C C . HIS A 1 104 ? -2.433 -0.861 15.045 1.00 83.19 104 HIS A C 1
ATOM 808 O O . HIS A 1 104 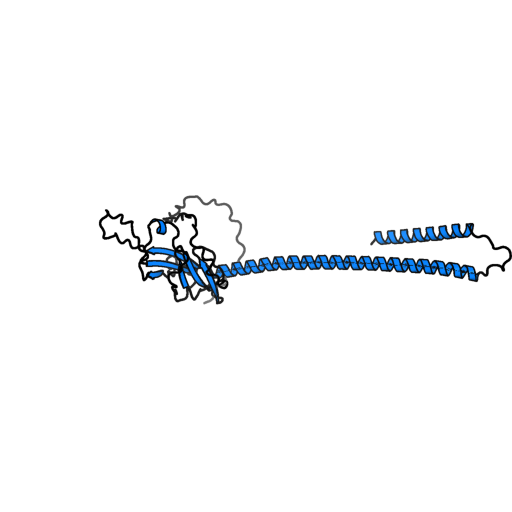? -2.777 -0.543 16.181 1.00 83.19 104 HIS A O 1
ATOM 814 N N . LYS A 1 105 ? -2.992 -1.902 14.414 1.00 83.81 105 LYS A N 1
ATOM 815 C CA . LYS A 1 105 ? -4.044 -2.741 15.016 1.00 83.81 105 LYS A CA 1
ATOM 816 C C . LYS A 1 105 ? -3.564 -3.498 16.255 1.00 83.81 105 LYS A C 1
ATOM 818 O O . LYS A 1 105 ? -4.338 -3.669 17.195 1.00 83.81 105 LYS A O 1
ATOM 823 N N . ARG A 1 106 ? -2.292 -3.921 16.316 1.00 80.88 106 ARG A N 1
ATOM 824 C CA . ARG A 1 106 ? -1.720 -4.548 17.529 1.00 80.88 106 ARG A CA 1
ATOM 825 C C . ARG A 1 106 ? -1.734 -3.596 18.728 1.00 80.88 106 ARG A C 1
ATOM 827 O O . ARG A 1 106 ? -1.970 -4.049 19.846 1.00 80.88 106 ARG A O 1
ATOM 834 N N . PHE A 1 107 ? -1.552 -2.295 18.496 1.00 76.25 107 PHE A N 1
ATOM 835 C CA . PHE A 1 107 ? -1.682 -1.258 19.527 1.00 76.25 107 PHE A CA 1
ATOM 836 C C . PHE A 1 107 ? -3.136 -0.952 19.922 1.00 76.25 107 PHE A C 1
ATOM 838 O O . PHE A 1 107 ? -3.358 -0.239 20.893 1.00 76.25 107 PHE A O 1
ATOM 845 N N . ALA A 1 108 ? -4.122 -1.520 19.224 1.00 76.00 108 ALA A N 1
ATOM 846 C CA . ALA A 1 108 ? -5.547 -1.308 19.463 1.00 76.00 108 ALA A CA 1
ATOM 847 C C . ALA A 1 108 ? -6.276 -2.587 19.925 1.00 76.00 108 ALA A C 1
ATOM 849 O O . ALA A 1 108 ? -7.482 -2.739 19.733 1.00 76.00 108 ALA A O 1
ATOM 850 N N . ARG A 1 109 ? -5.562 -3.538 20.538 1.00 77.12 109 ARG A N 1
ATOM 851 C CA . ARG A 1 109 ? -6.155 -4.784 21.044 1.00 77.12 109 ARG A CA 1
ATOM 852 C C . ARG A 1 109 ? -6.858 -4.575 22.376 1.00 77.12 109 ARG A C 1
ATOM 854 O O . ARG A 1 109 ? -6.314 -4.868 23.433 1.00 77.12 109 ARG A O 1
ATOM 861 N N . LEU A 1 110 ? -8.095 -4.119 22.308 1.00 74.38 110 LEU A N 1
ATOM 862 C CA . LEU A 1 110 ? -8.978 -4.071 23.460 1.00 74.38 110 LEU A CA 1
ATOM 863 C C . LEU A 1 110 ? -10.036 -5.160 23.322 1.00 74.38 110 LEU A C 1
ATOM 865 O O . LEU A 1 110 ? -10.813 -5.134 22.372 1.00 74.38 110 LEU A O 1
ATOM 869 N N . VAL A 1 111 ? -10.020 -6.142 24.215 1.00 72.62 111 VAL A N 1
ATOM 870 C CA . VAL A 1 111 ? -11.014 -7.222 24.263 1.00 72.62 111 VAL A CA 1
ATOM 871 C C . VAL A 1 111 ? -11.967 -6.905 25.398 1.00 72.62 111 VAL A C 1
ATOM 873 O O . VAL A 1 111 ? -11.569 -6.313 26.401 1.00 72.62 111 VAL A O 1
ATOM 876 N N . PHE A 1 112 ? -13.222 -7.304 25.257 1.00 69.25 112 PHE A N 1
ATOM 877 C CA . PHE A 1 112 ? -14.157 -7.198 26.354 1.00 69.25 112 PHE A CA 1
ATOM 878 C C . PHE A 1 112 ? -14.860 -8.520 26.605 1.00 69.25 112 PHE A C 1
ATOM 880 O O . PHE A 1 112 ? -15.186 -9.268 25.685 1.00 69.25 112 PHE A O 1
ATOM 887 N N . ALA A 1 113 ? -15.093 -8.794 27.878 1.00 66.31 113 ALA A N 1
ATOM 888 C CA . ALA A 1 113 ? -16.055 -9.785 28.305 1.00 66.31 113 ALA A CA 1
ATOM 889 C C . ALA A 1 113 ? -17.272 -9.030 28.831 1.00 66.31 113 ALA A C 1
ATOM 891 O O . ALA A 1 113 ? -17.150 -7.963 29.425 1.00 66.31 113 ALA A O 1
ATOM 892 N N . TRP A 1 114 ? -18.467 -9.546 28.587 1.00 70.25 114 TRP A N 1
ATOM 893 C CA . TRP A 1 114 ? -19.671 -8.960 29.157 1.00 70.25 114 TRP A CA 1
ATOM 894 C C . TRP A 1 114 ? -20.606 -10.056 29.632 1.00 70.25 114 TRP A C 1
ATOM 896 O O . TRP A 1 114 ? -20.680 -11.137 29.041 1.00 70.25 114 TRP A O 1
ATOM 906 N N . GLY A 1 115 ? -21.313 -9.749 30.712 1.00 63.16 115 GLY A N 1
ATOM 907 C CA . GLY A 1 115 ? -22.415 -10.538 31.229 1.00 63.16 115 GLY A CA 1
ATOM 908 C C . GLY A 1 115 ? -23.600 -9.600 31.435 1.00 63.16 115 GLY A C 1
ATOM 909 O O . GLY A 1 115 ? -23.500 -8.680 32.252 1.00 63.16 115 GLY A O 1
ATOM 910 N N . PRO A 1 116 ? -24.718 -9.758 30.705 1.00 64.94 116 PRO A N 1
ATOM 911 C CA . PRO A 1 116 ? -25.904 -8.979 31.015 1.00 64.94 116 PRO A CA 1
ATOM 912 C C . PRO A 1 116 ? -26.428 -9.419 32.380 1.00 64.94 116 PRO A C 1
ATOM 914 O O . PRO A 1 116 ? -26.689 -10.604 32.595 1.00 64.94 116 PRO A O 1
ATOM 917 N N . MET A 1 117 ? -26.629 -8.467 33.290 1.00 62.47 117 MET A N 1
ATOM 918 C CA . MET A 1 117 ? -27.356 -8.743 34.519 1.00 62.47 117 MET A CA 1
ATOM 919 C C . MET A 1 117 ? -28.840 -8.509 34.249 1.00 62.47 117 MET A C 1
ATOM 921 O O . MET A 1 117 ? -29.349 -7.389 34.217 1.00 62.47 117 MET A O 1
ATOM 925 N N . VAL A 1 118 ? -29.542 -9.604 33.987 1.00 63.19 118 VAL A N 1
ATOM 926 C CA . VAL A 1 118 ? -30.960 -9.563 33.654 1.00 63.19 118 VAL A CA 1
ATOM 927 C C . VAL A 1 118 ? -31.774 -9.690 34.936 1.00 63.19 118 VAL A C 1
ATOM 929 O O . VAL A 1 118 ? -31.726 -10.724 35.599 1.00 63.19 118 VAL A O 1
ATOM 932 N N . THR A 1 119 ? -32.544 -8.654 35.272 1.00 62.91 119 THR A N 1
ATOM 933 C CA . THR A 1 119 ? -33.492 -8.731 36.387 1.00 62.91 119 THR A CA 1
ATOM 934 C C . THR A 1 119 ? -34.842 -9.180 35.852 1.00 62.91 119 THR A C 1
ATOM 936 O O . THR A 1 119 ? -35.498 -8.484 35.075 1.00 62.91 119 THR A O 1
ATOM 939 N N . TYR A 1 120 ? -35.265 -10.368 36.270 1.00 61.16 120 TYR A N 1
ATOM 940 C CA . TYR A 1 120 ? -36.598 -10.869 35.975 1.00 61.16 120 TYR A CA 1
ATOM 941 C C . TYR A 1 120 ? -37.600 -10.252 36.949 1.00 61.16 120 TYR A C 1
ATOM 943 O O . TYR A 1 120 ? -37.531 -10.500 38.151 1.00 61.16 120 TYR A O 1
ATOM 951 N N . TYR A 1 121 ? -38.550 -9.486 36.419 1.00 61.94 121 TYR A N 1
ATOM 952 C CA . TYR A 1 121 ? -39.744 -9.110 37.161 1.00 61.94 121 TYR A CA 1
ATOM 953 C C . TYR A 1 121 ? -40.857 -10.065 36.731 1.00 61.94 121 TYR A C 1
ATOM 955 O O . TYR A 1 121 ? -41.301 -9.974 35.581 1.00 61.94 121 TYR A O 1
ATOM 963 N N . PRO A 1 122 ? -41.294 -11.008 37.586 1.00 60.88 122 PRO A N 1
ATOM 964 C CA . PRO A 1 122 ? -42.514 -11.742 37.293 1.00 60.88 122 PRO A CA 1
ATOM 965 C C . PRO A 1 122 ? -43.625 -10.706 37.123 1.00 60.88 122 PRO A C 1
ATOM 967 O O . PRO A 1 122 ? -43.739 -9.782 37.927 1.00 60.88 122 PRO A O 1
ATOM 970 N N . ALA A 1 123 ? -44.399 -10.802 36.041 1.00 60.66 123 ALA A N 1
ATOM 971 C CA . ALA A 1 123 ? -45.552 -9.934 35.880 1.00 60.66 123 ALA A CA 1
ATOM 972 C C . ALA A 1 123 ? -46.463 -10.161 37.094 1.00 60.66 123 ALA A C 1
ATOM 974 O O . ALA A 1 123 ? -47.019 -11.246 37.251 1.00 60.66 123 ALA A O 1
ATOM 975 N N . GLU A 1 124 ? -46.590 -9.166 37.972 1.00 58.47 124 GLU A N 1
ATOM 976 C CA . GLU A 1 124 ? -47.615 -9.148 39.015 1.00 58.47 124 GLU A CA 1
ATOM 977 C C . GLU A 1 124 ? -48.972 -8.955 38.324 1.00 58.47 124 GLU A C 1
ATOM 979 O O . GLU A 1 124 ? -49.536 -7.867 38.259 1.00 58.47 124 GLU A O 1
ATOM 984 N N . GLY A 1 125 ? -49.455 -10.014 37.685 1.00 59.06 125 GLY A N 1
ATOM 985 C CA . GLY A 1 125 ? -50.696 -10.048 36.935 1.00 59.06 125 GLY A CA 1
ATOM 986 C C . GLY A 1 125 ? -51.145 -11.497 36.758 1.00 59.06 125 GLY A C 1
ATOM 987 O O . GLY A 1 125 ? -50.301 -12.380 36.594 1.00 59.06 125 GLY A O 1
ATOM 988 N N . PRO A 1 126 ? -52.456 -11.778 36.833 1.00 49.09 126 PRO A N 1
ATOM 989 C CA . PRO A 1 126 ? -52.963 -13.137 36.743 1.00 49.09 126 PRO A CA 1
ATOM 990 C C . PRO A 1 126 ? -52.550 -13.782 35.405 1.00 49.09 126 PRO A C 1
ATOM 992 O O . PRO A 1 126 ? -52.662 -13.141 34.354 1.00 49.09 126 PRO A O 1
ATOM 995 N N . PRO A 1 127 ? -52.103 -15.053 35.419 1.00 53.69 127 PRO A N 1
ATOM 996 C CA . PRO A 1 127 ? -51.558 -15.751 34.249 1.00 53.69 127 PRO A CA 1
ATOM 997 C C . PRO A 1 127 ? -52.542 -15.866 33.069 1.00 53.69 127 PRO A C 1
ATOM 999 O O . PRO A 1 127 ? -52.130 -16.119 31.939 1.00 53.69 127 PRO A O 1
ATOM 1002 N N . GLU A 1 128 ? -53.835 -15.630 33.300 1.00 53.12 128 GLU A N 1
ATOM 1003 C CA . GLU A 1 128 ? -54.904 -15.749 32.304 1.00 53.12 128 GLU A CA 1
ATOM 1004 C C . GLU A 1 128 ? -54.943 -14.612 31.263 1.00 53.12 128 GLU A C 1
ATOM 1006 O O . GLU A 1 128 ? -55.590 -14.763 30.230 1.00 53.12 128 GLU A O 1
ATOM 1011 N N . GLN A 1 129 ? -54.219 -13.500 31.458 1.00 54.31 129 GLN A N 1
ATOM 1012 C CA . GLN A 1 129 ? -54.165 -12.393 30.480 1.00 54.31 129 GLN A CA 1
ATOM 1013 C C . GLN A 1 129 ? -52.997 -12.478 29.481 1.00 54.31 129 GLN A C 1
ATOM 1015 O O . GLN A 1 129 ? -52.601 -11.468 28.899 1.00 54.31 129 GLN A O 1
ATOM 1020 N N . GLY A 1 130 ? -52.422 -13.665 29.263 1.00 48.75 130 GLY A N 1
ATOM 1021 C CA . GLY A 1 130 ? -51.348 -13.826 28.275 1.00 48.75 130 GLY A CA 1
ATOM 1022 C C . GLY A 1 130 ? -50.117 -12.976 28.602 1.00 48.75 130 GLY A C 1
ATOM 1023 O O . GLY A 1 130 ? -49.488 -12.418 27.700 1.00 48.75 130 GLY A O 1
ATOM 1024 N N . GLY A 1 131 ? -49.803 -12.848 29.897 1.00 50.59 131 GLY A N 1
ATOM 1025 C CA . GLY A 1 131 ? -48.643 -12.132 30.416 1.00 50.59 131 GLY A CA 1
ATOM 1026 C C . GLY A 1 131 ? -47.351 -12.804 29.970 1.00 50.59 131 GLY A C 1
ATOM 1027 O O . GLY A 1 131 ? -46.759 -13.573 30.715 1.00 50.59 131 GLY A O 1
ATOM 1028 N N . ALA A 1 132 ? -46.942 -12.551 28.728 1.00 55.44 132 ALA A N 1
ATOM 1029 C CA . ALA A 1 132 ? -45.667 -13.000 28.197 1.00 55.44 132 ALA A CA 1
ATOM 1030 C C . ALA A 1 132 ? -44.545 -12.555 29.139 1.00 55.44 132 ALA A C 1
ATOM 1032 O O . ALA A 1 132 ? -44.556 -11.401 29.566 1.00 55.44 132 ALA A O 1
ATOM 1033 N N . ASP A 1 133 ? -43.595 -13.450 29.425 1.00 59.91 133 ASP A N 1
ATOM 1034 C CA . ASP A 1 133 ? -42.377 -13.178 30.193 1.00 59.91 133 ASP A CA 1
ATOM 1035 C C . ASP A 1 133 ? -41.757 -11.844 29.752 1.00 59.91 133 ASP A C 1
ATOM 1037 O O . ASP A 1 133 ? -41.123 -11.730 28.696 1.00 59.91 133 ASP A O 1
ATOM 1041 N N . ARG A 1 134 ? -41.998 -10.803 30.550 1.00 61.25 134 ARG A N 1
ATOM 1042 C CA . ARG A 1 134 ? -41.468 -9.463 30.336 1.00 61.25 134 ARG A CA 1
ATOM 1043 C C . ARG A 1 134 ? -40.118 -9.417 31.014 1.00 61.25 134 ARG A C 1
ATOM 1045 O O . ARG A 1 134 ? -40.039 -9.352 32.236 1.00 61.25 134 ARG A O 1
ATOM 1052 N N . ILE A 1 135 ? -39.060 -9.479 30.221 1.00 65.19 135 ILE A N 1
ATOM 1053 C CA . ILE A 1 135 ? -37.711 -9.456 30.757 1.00 65.19 135 ILE A CA 1
ATOM 1054 C C . ILE A 1 135 ? -37.199 -8.031 30.674 1.00 65.19 135 ILE A C 1
ATOM 1056 O O . ILE A 1 135 ? -37.268 -7.397 29.621 1.00 65.19 135 ILE A O 1
ATOM 1060 N N . PHE A 1 136 ? -36.701 -7.517 31.791 1.00 67.25 136 PHE A N 1
ATOM 1061 C CA . PHE A 1 136 ? -36.148 -6.178 31.845 1.00 67.25 136 PHE A CA 1
ATOM 1062 C C . PHE A 1 136 ? -34.643 -6.268 32.044 1.00 67.25 136 PHE A C 1
ATOM 1064 O O . PHE A 1 136 ? -34.145 -6.897 32.977 1.00 67.25 136 PHE A O 1
ATOM 1071 N N . VAL A 1 137 ? -33.900 -5.613 31.160 1.00 68.00 137 VAL A N 1
ATOM 1072 C CA . VAL A 1 137 ? -32.469 -5.419 31.381 1.00 68.00 137 VAL A CA 1
ATOM 1073 C C . VAL A 1 137 ? -32.331 -4.197 32.281 1.00 68.00 137 VAL A C 1
ATOM 1075 O O . VAL A 1 137 ? -32.597 -3.072 31.860 1.00 68.00 137 VAL A O 1
ATOM 1078 N N . SER A 1 138 ? -32.006 -4.429 33.551 1.00 69.56 138 SER A N 1
ATOM 1079 C CA . SER A 1 138 ? -31.800 -3.367 34.542 1.00 69.56 138 SER A CA 1
ATOM 1080 C C . SER A 1 138 ? -30.384 -2.823 34.479 1.00 69.56 138 SER A C 1
ATOM 1082 O O . SER A 1 138 ? -30.178 -1.612 34.565 1.00 69.56 138 SER A O 1
ATOM 1084 N N . SER A 1 139 ? -29.419 -3.725 34.299 1.00 73.88 139 SER A N 1
ATOM 1085 C CA . SER A 1 139 ? -28.018 -3.375 34.224 1.00 73.88 139 SER A CA 1
ATOM 1086 C C . SER A 1 139 ? -27.225 -4.323 33.333 1.00 73.88 139 SER A C 1
ATOM 1088 O O . SER A 1 139 ? -27.649 -5.426 32.993 1.00 73.88 139 SER A O 1
ATOM 1090 N N . MET A 1 140 ? -26.056 -3.867 32.914 1.00 75.88 140 MET A N 1
ATOM 1091 C CA . MET A 1 140 ? -25.088 -4.674 32.185 1.00 75.88 140 MET A CA 1
ATOM 1092 C C . MET A 1 140 ? -23.724 -4.457 32.823 1.00 75.88 140 MET A C 1
ATOM 1094 O O . MET A 1 140 ? -23.401 -3.327 33.178 1.00 75.88 140 MET A O 1
ATOM 1098 N N . GLU A 1 141 ? -22.940 -5.518 32.979 1.00 80.62 141 GLU A N 1
ATOM 1099 C CA . GLU A 1 141 ? -21.549 -5.417 33.412 1.00 80.62 141 GLU A CA 1
ATOM 1100 C C . GLU A 1 141 ? -20.645 -5.706 32.213 1.00 80.62 141 GLU A C 1
ATOM 1102 O O . GLU A 1 141 ? -20.795 -6.724 31.528 1.00 80.62 141 GLU A O 1
ATOM 1107 N N . LEU A 1 142 ? -19.737 -4.773 31.934 1.00 79.62 142 LEU A N 1
ATOM 1108 C CA . LEU A 1 142 ? -18.720 -4.902 30.897 1.00 79.62 142 LEU A CA 1
ATOM 1109 C C . LEU A 1 142 ? -17.348 -4.903 31.545 1.00 79.62 142 LEU A C 1
ATOM 1111 O O . LEU A 1 142 ? -16.977 -3.950 32.229 1.00 79.62 142 LEU A O 1
ATOM 1115 N N . ASP A 1 143 ? -16.598 -5.952 31.260 1.00 81.88 143 ASP A N 1
ATOM 1116 C CA . ASP A 1 143 ? -15.203 -6.095 31.622 1.00 81.88 143 ASP A CA 1
ATOM 1117 C C . ASP A 1 143 ? -14.342 -5.743 30.424 1.00 81.88 143 ASP A C 1
ATOM 1119 O O . ASP A 1 143 ? -14.348 -6.433 29.404 1.00 81.88 143 ASP A O 1
ATOM 1123 N N . LEU A 1 144 ? -13.604 -4.646 30.547 1.00 82.75 144 LEU A N 1
ATOM 1124 C CA . LEU A 1 144 ? -12.703 -4.168 29.509 1.00 82.75 144 LEU A CA 1
ATOM 1125 C C . LEU A 1 144 ? -11.274 -4.598 29.831 1.00 82.75 144 LEU A C 1
ATOM 1127 O O . LEU A 1 144 ? -10.767 -4.295 30.909 1.00 82.75 144 LEU A O 1
ATOM 1131 N N . HIS A 1 145 ? -10.630 -5.250 28.867 1.00 83.12 145 HIS A N 1
ATOM 1132 C CA . HIS A 1 145 ? -9.251 -5.717 28.945 1.00 83.12 145 HIS A CA 1
ATOM 1133 C C . HIS A 1 145 ? -8.413 -5.084 27.839 1.00 83.12 145 HIS A C 1
ATOM 1135 O O . HIS A 1 145 ? -8.757 -5.165 26.655 1.00 83.12 145 HIS A O 1
ATOM 1141 N N . ASN A 1 146 ? -7.283 -4.481 28.206 1.00 86.88 146 ASN A N 1
ATOM 1142 C CA . ASN A 1 146 ? -6.341 -3.933 27.239 1.00 86.88 146 ASN A CA 1
ATOM 1143 C C . ASN A 1 146 ? -5.177 -4.908 27.012 1.00 86.88 146 ASN A C 1
ATOM 1145 O O . ASN A 1 146 ? -4.231 -4.968 27.792 1.00 86.88 146 ASN A O 1
ATOM 1149 N N . PHE A 1 147 ? -5.231 -5.633 25.898 1.00 84.31 147 PHE A N 1
ATOM 1150 C CA . PHE A 1 147 ? -4.175 -6.534 25.432 1.00 84.31 147 PHE A CA 1
ATOM 1151 C C . PHE A 1 147 ? -3.185 -5.858 24.475 1.00 84.31 147 PHE A C 1
ATOM 1153 O O . PHE A 1 147 ? -2.329 -6.527 23.889 1.00 84.31 147 PHE A O 1
ATOM 1160 N N . SER A 1 148 ? -3.310 -4.549 24.251 1.00 84.31 148 SER A N 1
ATOM 1161 C CA . SER A 1 148 ? -2.296 -3.815 23.506 1.00 84.31 148 SER A CA 1
ATOM 1162 C C . SER A 1 148 ? -1.044 -3.623 24.367 1.00 84.31 148 SER A C 1
ATOM 1164 O O . SER A 1 148 ? -1.133 -3.578 25.593 1.00 84.31 148 SER A O 1
ATOM 1166 N N . PRO A 1 149 ? 0.143 -3.486 23.755 1.00 84.88 149 PRO A N 1
ATOM 1167 C CA . PRO A 1 149 ? 1.379 -3.283 24.503 1.00 84.88 149 PRO A CA 1
ATOM 1168 C C . PRO A 1 149 ? 1.497 -1.885 25.133 1.00 84.88 149 PRO A C 1
ATOM 1170 O O . PRO A 1 149 ? 2.509 -1.590 25.763 1.00 84.88 149 PRO A O 1
ATOM 1173 N N . ALA A 1 150 ? 0.505 -1.007 24.948 1.00 88.12 150 ALA A N 1
ATOM 1174 C CA . ALA A 1 150 ? 0.535 0.374 25.412 1.00 88.12 150 ALA A CA 1
ATOM 1175 C C . ALA A 1 150 ? -0.808 0.799 26.029 1.00 88.12 150 ALA A C 1
ATOM 1177 O O . ALA A 1 150 ? -1.847 0.188 25.804 1.00 88.12 150 ALA A O 1
ATOM 1178 N N . THR A 1 151 ? -0.799 1.849 26.843 1.00 88.56 151 THR A N 1
ATOM 1179 C CA . THR A 1 151 ? -2.020 2.358 27.481 1.00 88.56 151 THR A CA 1
ATOM 1180 C C . THR A 1 151 ? -2.973 2.945 26.441 1.00 88.56 151 THR A C 1
ATOM 1182 O O . THR A 1 151 ? -2.543 3.711 25.579 1.00 88.56 151 THR A O 1
ATOM 1185 N N . VAL A 1 152 ? -4.268 2.636 26.555 1.00 89.62 152 VAL A N 1
ATOM 1186 C CA . VAL A 1 152 ? -5.330 3.306 25.787 1.00 89.62 152 VAL A CA 1
ATOM 1187 C C . VAL A 1 152 ? -6.059 4.328 26.661 1.00 89.62 152 VAL A C 1
ATOM 1189 O O . VAL A 1 152 ? -6.198 4.140 27.874 1.00 89.62 152 VAL A O 1
ATOM 1192 N N . THR A 1 153 ? -6.509 5.424 26.058 1.00 90.69 153 THR A N 1
ATOM 1193 C CA . THR A 1 153 ? -7.190 6.543 26.727 1.00 90.69 153 THR A CA 1
ATOM 1194 C C . THR A 1 153 ? -8.574 6.784 26.126 1.00 90.69 153 THR A C 1
ATOM 1196 O O . THR A 1 153 ? -8.928 6.205 25.099 1.00 90.69 153 THR A O 1
ATOM 1199 N N . ASP A 1 154 ? -9.371 7.636 26.777 1.00 89.44 154 ASP A N 1
ATOM 1200 C CA . ASP A 1 154 ? -10.669 8.119 26.274 1.00 89.44 154 ASP A CA 1
ATOM 1201 C C . ASP A 1 154 ? -11.654 7.008 25.879 1.00 89.44 154 ASP A C 1
ATOM 1203 O O . ASP A 1 154 ? -12.423 7.132 24.924 1.00 89.44 154 ASP A O 1
ATOM 1207 N N . VAL A 1 155 ? -11.629 5.900 26.622 1.00 88.12 155 VAL A N 1
ATOM 1208 C CA . VAL A 1 155 ? -12.468 4.738 26.339 1.00 88.12 155 VAL A CA 1
ATOM 1209 C C . VAL A 1 155 ? -13.936 5.098 26.570 1.00 88.12 155 VAL A C 1
ATOM 1211 O O . VAL A 1 155 ? -14.350 5.535 27.639 1.00 88.12 155 VAL A O 1
ATOM 1214 N N . THR A 1 156 ? -14.751 4.910 25.546 1.00 88.12 156 THR A N 1
ATOM 1215 C CA . THR A 1 156 ? -16.189 5.153 25.547 1.00 88.12 156 THR A CA 1
ATOM 1216 C C . THR A 1 156 ? -16.872 3.876 25.097 1.00 88.12 156 THR A C 1
ATOM 1218 O O . THR A 1 156 ? -16.549 3.337 24.041 1.00 88.12 156 THR A O 1
ATOM 1221 N N . ALA A 1 157 ? -17.811 3.388 25.899 1.00 87.31 157 ALA A N 1
ATOM 1222 C CA . ALA A 1 157 ? -18.606 2.218 25.572 1.00 87.31 157 ALA A CA 1
ATOM 1223 C C . ALA A 1 157 ? -20.033 2.651 25.248 1.00 87.31 157 ALA A C 1
ATOM 1225 O O . ALA A 1 157 ? -20.668 3.399 25.991 1.00 87.31 157 ALA A O 1
ATOM 1226 N N . ARG A 1 158 ? -20.550 2.177 24.121 1.00 86.62 158 ARG A N 1
ATOM 1227 C CA . ARG A 1 158 ? -21.902 2.463 23.659 1.00 86.62 158 ARG A CA 1
ATOM 1228 C C . ARG A 1 158 ? -22.619 1.153 23.417 1.00 86.62 158 ARG A C 1
ATOM 1230 O O . ARG A 1 158 ? -22.166 0.332 22.631 1.00 86.62 158 ARG A O 1
ATOM 1237 N N . VAL A 1 159 ? -23.761 0.984 24.063 1.00 83.00 159 VAL A N 1
ATOM 1238 C CA . VAL A 1 159 ? -24.615 -0.191 23.881 1.00 83.00 159 VAL A CA 1
ATOM 1239 C C . VAL A 1 159 ? -25.688 0.139 22.841 1.00 83.00 159 VAL A C 1
ATOM 1241 O O . VAL A 1 159 ? -26.428 1.119 22.977 1.00 83.00 159 VAL A O 1
ATOM 1244 N N . VAL A 1 160 ? -25.755 -0.664 21.781 1.00 82.88 160 VAL A N 1
ATOM 1245 C CA . VAL A 1 160 ? -26.679 -0.503 20.654 1.00 82.88 160 VAL A CA 1
ATOM 1246 C C . VAL A 1 160 ? -27.616 -1.705 20.594 1.00 82.88 160 VAL A C 1
ATOM 1248 O O . VAL A 1 160 ? -27.172 -2.844 20.492 1.00 82.88 160 VAL A O 1
ATOM 1251 N N . PHE A 1 161 ? -28.922 -1.443 20.639 1.00 74.94 161 PHE A N 1
ATOM 1252 C CA . PHE A 1 161 ? -29.958 -2.468 20.496 1.00 74.94 161 PHE A CA 1
ATOM 1253 C C . PHE A 1 161 ? -30.332 -2.690 19.012 1.00 74.94 161 PHE A C 1
ATOM 1255 O O . PHE A 1 161 ? -30.156 -1.787 18.182 1.00 74.94 161 PHE A O 1
ATOM 1262 N N . PRO A 1 162 ? -30.928 -3.849 18.670 1.00 69.81 162 PRO A N 1
ATOM 1263 C CA . PRO A 1 162 ? -31.553 -4.118 17.388 1.00 69.81 162 PRO A CA 1
ATOM 1264 C C . PRO A 1 162 ? -32.478 -2.976 16.973 1.00 69.81 162 PRO A C 1
ATOM 1266 O O . PRO A 1 162 ? -33.305 -2.510 17.755 1.00 69.81 162 PRO A O 1
ATOM 1269 N N . GLY A 1 163 ? -32.319 -2.507 15.735 1.00 69.19 163 GLY A N 1
ATOM 1270 C CA . GLY A 1 163 ? -32.996 -1.307 15.230 1.00 69.19 163 GLY A CA 1
ATOM 1271 C C . GLY A 1 163 ? -32.147 -0.033 15.273 1.00 69.19 163 GLY A C 1
ATOM 1272 O O . GLY A 1 163 ? -32.642 1.033 14.911 1.00 69.19 163 GLY A O 1
ATOM 1273 N N . GLY A 1 164 ? -30.876 -0.129 15.685 1.00 62.69 164 GLY A N 1
ATOM 1274 C CA . GLY A 1 164 ? -29.835 0.862 15.387 1.00 62.69 164 GLY A CA 1
ATOM 1275 C C . GLY A 1 164 ? -29.929 2.180 16.156 1.00 62.69 164 GLY A C 1
ATOM 1276 O O . GLY A 1 164 ? -29.136 3.083 15.901 1.00 62.69 164 GLY A O 1
ATOM 1277 N N . LYS A 1 165 ? -30.865 2.319 17.103 1.00 62.00 165 LYS A N 1
ATOM 1278 C CA . LYS A 1 165 ? -30.914 3.489 17.985 1.00 62.00 165 LYS A CA 1
ATOM 1279 C C . LYS A 1 165 ? -29.942 3.280 19.153 1.00 62.00 165 LYS A C 1
ATOM 1281 O O . LYS A 1 165 ? -30.224 2.434 20.005 1.00 62.00 165 LYS A O 1
ATOM 1286 N N . PRO A 1 166 ? -28.818 4.020 19.216 1.00 60.50 166 PRO A N 1
ATOM 1287 C CA . PRO A 1 166 ? -27.963 3.997 20.394 1.00 60.50 166 PRO A CA 1
ATOM 1288 C C . PRO A 1 166 ? -28.764 4.543 21.574 1.00 60.50 166 PRO A C 1
ATOM 1290 O O . PRO A 1 166 ? -29.434 5.569 21.454 1.00 60.50 166 PRO A O 1
ATOM 1293 N N . MET A 1 167 ? -28.755 3.822 22.693 1.00 64.50 167 MET A N 1
ATOM 1294 C CA . MET A 1 167 ? -29.595 4.198 23.826 1.00 64.50 167 MET A CA 1
ATOM 1295 C C . MET A 1 167 ? -28.928 5.285 24.667 1.00 64.50 167 MET A C 1
ATOM 1297 O O . MET A 1 167 ? -29.593 6.220 25.109 1.00 64.50 167 MET A O 1
ATOM 1301 N N . THR A 1 1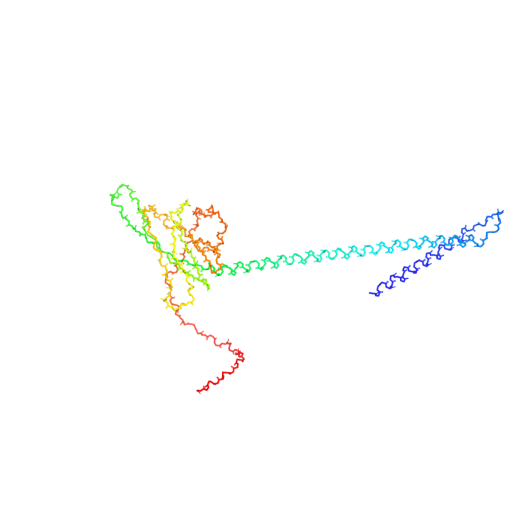68 ? -27.620 5.176 24.897 1.00 66.50 168 THR A N 1
ATOM 1302 C CA . THR A 1 168 ? -26.857 6.117 25.723 1.00 66.50 168 THR A CA 1
ATOM 1303 C C . THR A 1 168 ? -25.363 5.946 25.449 1.00 66.50 168 THR A C 1
ATOM 1305 O O . THR A 1 168 ? -24.883 4.817 25.311 1.00 66.50 168 THR A O 1
ATOM 1308 N N . ASP A 1 169 ? -24.641 7.063 25.394 1.00 68.06 169 ASP A N 1
ATOM 1309 C CA . ASP A 1 169 ? -23.181 7.078 25.377 1.00 68.06 169 ASP A CA 1
ATOM 1310 C C . ASP A 1 169 ? -22.668 7.047 26.808 1.00 68.06 169 ASP A C 1
ATOM 1312 O O . ASP A 1 169 ? -23.015 7.912 27.613 1.00 68.06 169 ASP A O 1
ATOM 1316 N N . TRP A 1 170 ? -21.841 6.056 27.127 1.00 69.12 170 TRP A N 1
ATOM 1317 C CA . TRP A 1 170 ? -21.225 5.949 28.438 1.00 69.12 170 TRP A CA 1
ATOM 1318 C C . TRP A 1 170 ? -19.725 6.119 28.296 1.00 69.12 170 TRP A C 1
ATOM 1320 O O . TRP A 1 170 ? -19.006 5.282 27.745 1.00 69.12 170 TRP A O 1
ATOM 1330 N N . HIS A 1 171 ? -19.243 7.236 28.815 1.00 70.31 171 HIS A N 1
ATOM 1331 C CA . HIS A 1 171 ? -17.820 7.491 28.895 1.00 70.31 171 HIS A CA 1
ATOM 1332 C C . HIS A 1 171 ? -17.239 6.648 30.028 1.00 70.31 171 HIS A C 1
ATOM 1334 O O . HIS A 1 171 ? -17.509 6.886 31.208 1.00 70.31 171 HIS A O 1
ATOM 1340 N N . VAL A 1 172 ? -16.430 5.650 29.674 1.00 70.69 172 VAL A N 1
ATOM 1341 C CA . VAL A 1 172 ? -15.634 4.893 30.638 1.00 70.69 172 VAL A CA 1
ATOM 1342 C C . VAL A 1 172 ? -14.414 5.749 30.953 1.00 70.69 172 VAL A C 1
ATOM 1344 O O . VAL A 1 172 ? -13.323 5.538 30.434 1.00 70.69 172 VAL A O 1
ATOM 1347 N N . TYR A 1 173 ? -14.614 6.792 31.759 1.00 63.97 173 TYR A N 1
ATOM 1348 C CA . TYR A 1 173 ? -13.576 7.787 32.012 1.00 63.97 173 TYR A CA 1
ATOM 1349 C C . TYR A 1 173 ? -12.300 7.144 32.551 1.00 63.97 173 TYR A C 1
ATOM 1351 O O . TYR A 1 173 ? -12.263 6.665 33.683 1.00 63.97 173 TYR A O 1
ATOM 1359 N N . GLY A 1 174 ? -11.227 7.169 31.769 1.00 67.06 174 GLY A N 1
ATOM 1360 C CA . GLY A 1 174 ? -9.872 6.929 32.248 1.00 67.06 174 GLY A CA 1
ATOM 1361 C C . GLY A 1 174 ? -8.993 6.178 31.263 1.00 67.06 174 GLY A C 1
ATOM 1362 O O . GLY A 1 174 ? -9.315 6.008 30.089 1.00 67.06 174 GLY A O 1
ATOM 1363 N N . THR A 1 175 ? -7.846 5.767 31.779 1.00 75.75 175 THR A N 1
ATOM 1364 C CA . THR A 1 175 ? -6.818 5.029 31.061 1.00 75.75 175 THR A CA 1
ATOM 1365 C C . THR A 1 175 ? -6.967 3.535 31.342 1.00 75.75 175 THR A C 1
ATOM 1367 O O . THR A 1 175 ? -7.243 3.143 32.476 1.00 75.75 175 THR A O 1
ATOM 1370 N N . LEU A 1 176 ? -6.801 2.695 30.320 1.00 79.75 176 LEU A N 1
ATOM 1371 C CA . LEU A 1 176 ? -6.643 1.249 30.496 1.00 79.75 176 LEU A CA 1
ATOM 1372 C C . LEU A 1 176 ? -5.191 0.903 30.186 1.00 79.75 176 LEU A C 1
ATOM 1374 O O . LEU A 1 176 ? -4.750 0.984 29.036 1.00 79.75 176 LEU A O 1
ATOM 1378 N N . THR A 1 177 ? -4.427 0.567 31.219 1.00 81.88 177 THR A N 1
ATOM 1379 C CA . THR A 1 177 ? -3.040 0.117 31.070 1.00 81.88 177 THR A CA 1
ATOM 1380 C C . THR A 1 177 ? -2.993 -1.303 30.507 1.00 81.88 177 THR A C 1
ATOM 1382 O O . THR A 1 177 ? -3.938 -2.058 30.730 1.00 81.88 177 THR A O 1
ATOM 1385 N N . PRO A 1 178 ? -1.928 -1.678 29.779 1.00 78.38 178 PRO A N 1
ATOM 1386 C CA . PRO A 1 178 ? -1.744 -3.040 29.291 1.00 78.38 178 PRO A CA 1
ATOM 1387 C C . PRO A 1 178 ? -1.848 -4.080 30.404 1.00 78.38 178 PRO A C 1
ATOM 1389 O O . PRO A 1 178 ? -1.209 -3.928 31.445 1.00 78.38 178 PRO A O 1
ATOM 1392 N N . ASP A 1 179 ? -2.524 -5.193 30.132 1.00 72.81 179 ASP A N 1
ATOM 1393 C CA . ASP A 1 179 ? -2.510 -6.396 30.976 1.00 72.81 179 ASP A CA 1
ATOM 1394 C C . ASP A 1 179 ? -1.165 -7.166 30.840 1.00 72.81 179 ASP A C 1
ATOM 1396 O O . ASP A 1 179 ? -1.121 -8.390 30.863 1.00 72.81 179 ASP A O 1
ATOM 1400 N N . LEU A 1 180 ? -0.031 -6.476 30.651 1.00 57.69 180 LEU A N 1
ATOM 1401 C CA . LEU A 1 180 ? 1.286 -7.110 30.462 1.00 57.69 180 LEU A CA 1
ATOM 1402 C C . LEU A 1 180 ? 1.924 -7.588 31.779 1.00 57.69 180 LEU A C 1
ATOM 1404 O O . LEU A 1 180 ? 2.765 -8.483 31.757 1.00 57.69 180 LEU A O 1
ATOM 1408 N N . GLU A 1 181 ? 1.495 -7.055 32.925 1.00 51.38 181 GLU A N 1
ATOM 1409 C CA . GLU A 1 181 ? 1.918 -7.512 34.257 1.00 51.38 181 GLU A CA 1
ATOM 1410 C C . GLU A 1 181 ? 0.912 -8.497 34.862 1.00 51.38 181 GLU A C 1
ATOM 1412 O O . GLU A 1 181 ? 0.459 -8.346 35.999 1.00 51.38 181 GLU A O 1
ATOM 1417 N N . LEU A 1 182 ? 0.547 -9.531 34.104 1.00 50.50 182 LEU A N 1
ATOM 1418 C CA . LEU A 1 182 ? -0.257 -10.625 34.634 1.00 50.50 182 LEU A CA 1
ATOM 1419 C C . LEU A 1 182 ? 0.549 -11.448 35.633 1.00 50.50 182 LEU A C 1
ATOM 1421 O O . LEU A 1 182 ? 1.032 -12.538 35.339 1.00 50.50 182 LEU A O 1
ATOM 1425 N N . VAL A 1 183 ? 0.607 -10.963 36.871 1.00 52.56 183 VAL A N 1
ATOM 1426 C CA . VAL A 1 183 ? 0.550 -11.868 38.012 1.00 52.56 183 VAL A CA 1
ATOM 1427 C C . VAL A 1 183 ? -0.761 -12.648 37.844 1.00 52.56 183 VAL A C 1
ATOM 1429 O O . VAL A 1 183 ? -1.828 -12.020 37.830 1.00 52.56 183 VAL A O 1
ATOM 1432 N N . PRO A 1 184 ? -0.731 -13.983 37.683 1.00 48.09 184 PRO A N 1
ATOM 1433 C CA . PRO A 1 184 ? -1.944 -14.779 37.543 1.00 48.09 184 PRO A CA 1
ATOM 1434 C C . PRO A 1 184 ? -2.923 -14.440 38.678 1.00 48.09 184 PRO A C 1
ATOM 1436 O O . PRO A 1 184 ? -2.613 -14.644 39.850 1.00 48.09 184 PRO A O 1
ATOM 1439 N N . GLY A 1 185 ? -4.080 -13.861 38.337 1.00 47.78 185 GLY A N 1
ATOM 1440 C CA . GLY A 1 185 ? -5.109 -13.453 39.304 1.00 47.78 185 GLY A CA 1
ATOM 1441 C C . GLY A 1 185 ? -5.225 -11.950 39.608 1.00 47.78 185 GLY A C 1
ATOM 1442 O O . GLY A 1 185 ? -6.109 -11.582 40.377 1.00 47.78 185 GLY A O 1
ATOM 1443 N N . ARG A 1 186 ? -4.411 -11.067 39.006 1.00 44.62 186 ARG A N 1
ATOM 1444 C CA . ARG A 1 186 ? -4.592 -9.599 39.070 1.00 44.62 186 ARG A CA 1
ATOM 1445 C C . ARG A 1 186 ? -4.701 -8.980 37.676 1.00 44.62 186 ARG A C 1
ATOM 1447 O O . ARG A 1 186 ? -3.816 -8.263 37.231 1.00 44.62 186 ARG A O 1
ATOM 1454 N N . TYR A 1 187 ? -5.809 -9.248 36.999 1.00 53.69 187 TYR A N 1
ATOM 1455 C CA . TYR A 1 187 ? -6.213 -8.454 35.837 1.00 53.69 187 TYR A CA 1
ATOM 1456 C C . TYR A 1 187 ? -6.712 -7.095 36.342 1.00 53.69 187 TYR A C 1
ATOM 1458 O O . TYR A 1 187 ? -7.431 -7.059 37.350 1.00 53.69 187 TYR A O 1
ATOM 1466 N N . GLN A 1 188 ? -6.389 -5.985 35.668 1.00 56.34 188 GLN A N 1
ATOM 1467 C CA . GLN A 1 188 ? -7.119 -4.735 35.904 1.00 56.34 188 GLN A CA 1
ATOM 1468 C C . GLN A 1 188 ? -8.517 -4.878 35.299 1.00 56.34 188 GLN A C 1
ATOM 1470 O O . GLN A 1 188 ? -8.822 -4.397 34.214 1.00 56.34 188 GLN A O 1
ATOM 1475 N N . ARG A 1 189 ? -9.389 -5.574 36.027 1.00 61.72 189 ARG A N 1
ATOM 1476 C CA . ARG A 1 189 ? -10.797 -5.690 35.684 1.00 61.72 189 ARG A CA 1
ATOM 1477 C C . ARG A 1 189 ? -11.455 -4.353 35.976 1.00 61.72 189 ARG A C 1
ATOM 1479 O O . ARG A 1 189 ? -11.761 -4.038 37.128 1.00 61.72 189 ARG A O 1
ATOM 1486 N N . ARG A 1 190 ? -11.666 -3.552 34.935 1.00 67.19 190 ARG A N 1
ATOM 1487 C CA . ARG A 1 190 ? -12.506 -2.365 35.047 1.00 67.19 190 ARG A CA 1
ATOM 1488 C C . ARG A 1 190 ? -13.931 -2.732 34.664 1.00 67.19 190 ARG A C 1
ATOM 1490 O O . ARG A 1 190 ? -14.327 -2.561 33.516 1.00 67.19 190 ARG A O 1
ATOM 1497 N N . GLY A 1 191 ? -14.666 -3.244 35.648 1.00 66.56 191 GLY A N 1
ATOM 1498 C CA . GLY A 1 191 ? -16.096 -3.493 35.524 1.00 66.56 191 GLY A CA 1
ATOM 1499 C C . GLY A 1 191 ? -16.837 -2.167 35.383 1.00 66.56 191 GLY A C 1
ATOM 1500 O O . GLY A 1 191 ? -16.792 -1.318 36.276 1.00 66.56 191 GLY A O 1
ATOM 1501 N N . VAL A 1 192 ? -17.492 -1.967 34.245 1.00 69.31 192 VAL A N 1
ATOM 1502 C CA . VAL A 1 192 ? -18.394 -0.838 34.018 1.00 69.31 192 VAL A CA 1
ATOM 1503 C C . VAL A 1 192 ? -19.811 -1.362 34.137 1.00 69.31 192 VAL A C 1
ATOM 1505 O O . VAL A 1 192 ? -20.233 -2.198 33.339 1.00 69.31 192 VAL A O 1
ATOM 1508 N N . ILE A 1 193 ? -20.537 -0.875 35.142 1.00 71.31 193 ILE A N 1
ATOM 1509 C CA . ILE A 1 193 ? -21.951 -1.196 35.325 1.00 71.31 193 ILE A CA 1
ATOM 1510 C C . ILE A 1 193 ? -22.775 -0.128 34.607 1.00 71.31 193 ILE A C 1
ATOM 1512 O O . ILE A 1 193 ? -22.777 1.040 34.998 1.00 71.31 193 ILE A O 1
ATOM 1516 N N . PHE A 1 194 ? -23.491 -0.532 33.564 1.00 68.62 194 PHE A N 1
ATOM 1517 C CA . PHE A 1 194 ? -24.468 0.307 32.878 1.00 68.62 194 PHE A CA 1
ATOM 1518 C C . PHE A 1 194 ? -25.796 0.164 33.597 1.00 68.62 194 PHE A C 1
ATOM 1520 O O . PHE A 1 194 ? -26.325 -0.939 33.654 1.00 68.62 194 PHE A O 1
ATOM 1527 N N . ASN A 1 195 ? -26.346 1.260 34.116 1.00 72.19 195 ASN A N 1
ATOM 1528 C CA . ASN A 1 195 ? -27.709 1.284 34.640 1.00 72.19 195 ASN A CA 1
ATOM 1529 C C . ASN A 1 195 ? -28.622 1.897 33.582 1.00 72.19 195 ASN A C 1
ATOM 1531 O O . ASN A 1 195 ? -28.403 3.031 33.155 1.00 72.19 195 ASN A O 1
ATOM 1535 N N . PHE A 1 196 ? -29.641 1.159 33.153 1.00 70.19 196 PHE A N 1
ATOM 1536 C CA . PHE A 1 196 ? -30.591 1.667 32.170 1.00 70.19 196 PHE A CA 1
ATOM 1537 C C . PHE A 1 196 ? -31.635 2.543 32.886 1.00 70.19 196 PHE A C 1
ATOM 1539 O O . PHE A 1 196 ? -32.348 2.029 33.748 1.00 70.19 196 PHE A O 1
ATOM 1546 N N . PRO A 1 197 ? -31.741 3.852 32.567 1.00 65.12 197 PRO A N 1
ATOM 1547 C CA . PRO A 1 197 ? -32.644 4.767 33.277 1.00 65.12 197 PRO A CA 1
ATOM 1548 C C . PRO A 1 197 ? -34.121 4.403 33.080 1.00 65.12 197 PRO A C 1
ATOM 1550 O O . PRO A 1 197 ? -34.949 4.660 33.947 1.00 65.12 197 PRO A O 1
ATOM 1553 N N . GLU A 1 198 ? -34.439 3.763 31.956 1.00 68.38 198 GLU A N 1
ATOM 1554 C CA . GLU A 1 198 ? -35.738 3.162 31.688 1.00 68.38 198 GLU A CA 1
ATOM 1555 C C . GLU A 1 198 ? -35.547 1.658 31.521 1.00 68.38 198 GLU A C 1
ATOM 1557 O O . GLU A 1 198 ? -34.763 1.219 30.673 1.00 68.38 198 GLU A O 1
ATOM 1562 N N . HIS A 1 199 ? -36.281 0.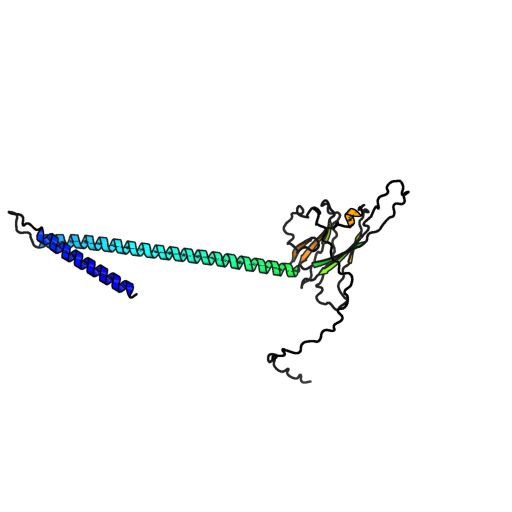861 32.300 1.00 66.25 199 HIS A N 1
ATOM 1563 C CA . HIS A 1 199 ? -36.325 -0.583 32.113 1.00 66.25 199 HIS A CA 1
ATOM 1564 C C . HIS A 1 199 ? -36.827 -0.892 30.696 1.00 66.25 199 HIS A C 1
ATOM 1566 O O . HIS A 1 199 ? -38.011 -0.735 30.387 1.00 66.25 199 HIS A O 1
ATOM 1572 N N . LYS A 1 200 ? -35.927 -1.320 29.804 1.00 65.44 200 LYS A N 1
ATOM 1573 C CA . LYS A 1 200 ? -36.313 -1.723 28.450 1.00 65.44 200 LYS A CA 1
ATOM 1574 C C . LYS A 1 200 ? -36.961 -3.093 28.513 1.00 65.44 200 LYS A C 1
ATOM 1576 O O . LYS A 1 200 ? -36.358 -4.053 28.987 1.00 65.44 200 LYS A O 1
ATOM 1581 N N . LEU A 1 201 ? -38.191 -3.158 28.017 1.00 64.81 201 LEU A N 1
ATOM 1582 C CA . LEU A 1 201 ? -38.898 -4.408 27.826 1.00 64.81 201 LEU A CA 1
ATOM 1583 C C . LEU A 1 201 ? -38.229 -5.196 26.699 1.00 64.81 201 LEU A C 1
ATOM 1585 O O . LEU A 1 201 ? -38.243 -4.766 25.545 1.00 64.81 201 LEU A O 1
ATOM 1589 N N . VAL A 1 202 ? -37.678 -6.354 27.030 1.00 66.38 202 VAL A N 1
ATOM 1590 C CA . VAL A 1 202 ? -37.075 -7.280 26.078 1.00 66.38 202 VAL A CA 1
ATOM 1591 C C . VAL A 1 202 ? -37.850 -8.594 26.155 1.00 66.38 202 VAL A C 1
ATOM 1593 O O . VAL A 1 202 ? -38.163 -9.092 27.234 1.00 66.38 202 VAL A O 1
ATOM 1596 N N . THR A 1 203 ? -38.226 -9.157 25.007 1.00 66.00 203 THR A N 1
ATOM 1597 C CA . THR A 1 203 ? -38.836 -10.496 24.988 1.00 66.00 203 THR A CA 1
ATOM 1598 C C . THR A 1 203 ? -37.741 -11.555 25.114 1.00 66.00 203 THR A C 1
ATOM 1600 O O . THR A 1 203 ? -36.616 -11.336 24.670 1.00 66.00 203 THR A O 1
ATOM 1603 N N . ARG A 1 204 ? -38.059 -12.731 25.669 1.00 65.69 204 ARG A N 1
ATOM 1604 C CA . ARG A 1 204 ? -37.115 -13.863 25.777 1.00 65.69 204 ARG A CA 1
ATOM 1605 C C . ARG A 1 204 ? -36.395 -14.181 24.465 1.00 65.69 204 ARG A C 1
ATOM 1607 O O . ARG A 1 204 ? -35.178 -14.312 24.444 1.00 65.69 204 ARG A O 1
ATOM 1614 N N . LYS A 1 205 ? -37.147 -14.179 23.361 1.00 62.94 205 LYS A N 1
ATOM 1615 C CA . LYS A 1 205 ? -36.632 -14.396 22.002 1.00 62.94 205 LYS A CA 1
ATOM 1616 C C . LYS A 1 205 ? -35.588 -13.357 21.579 1.00 62.94 205 LYS A C 1
ATOM 1618 O O . LYS A 1 205 ? -34.734 -13.655 20.755 1.00 62.94 205 LYS A O 1
ATOM 1623 N N . VAL A 1 206 ? -35.667 -12.139 22.113 1.00 62.19 206 VAL A N 1
ATOM 1624 C CA . VAL A 1 206 ? -34.679 -11.096 21.838 1.00 62.19 206 VAL A CA 1
ATOM 1625 C C . VAL A 1 206 ? -33.397 -11.372 22.624 1.00 62.19 206 VAL A C 1
ATOM 1627 O O . VAL A 1 206 ? -32.344 -11.315 22.016 1.00 62.19 206 VAL A O 1
ATOM 1630 N N . LEU A 1 207 ? -33.444 -11.776 23.899 1.00 62.59 207 LEU A N 1
ATOM 1631 C CA . LEU A 1 207 ? -32.228 -12.047 24.693 1.00 62.59 207 LEU A CA 1
ATOM 1632 C C . LEU A 1 207 ? -31.337 -13.172 24.145 1.00 62.59 207 LEU A C 1
ATOM 1634 O O . LEU A 1 207 ? -30.125 -13.130 24.335 1.00 62.59 207 LEU A O 1
ATOM 1638 N N . GLU A 1 208 ? -31.916 -14.161 23.467 1.00 62.00 208 GLU A N 1
ATOM 1639 C CA . GLU A 1 208 ? -31.198 -15.352 22.991 1.00 62.00 208 GLU A CA 1
ATOM 1640 C C . GLU A 1 208 ? -30.311 -15.103 21.746 1.00 62.00 208 GLU A C 1
ATOM 1642 O O . GLU A 1 208 ? -29.552 -15.990 21.365 1.00 62.00 208 GLU A O 1
ATOM 1647 N N . ALA A 1 209 ? -30.354 -13.918 21.115 1.00 53.19 209 ALA A N 1
ATOM 1648 C CA . ALA A 1 209 ? -29.770 -13.698 19.782 1.00 53.19 209 ALA A CA 1
ATOM 1649 C C . ALA A 1 209 ? -28.893 -12.433 19.638 1.00 53.19 209 ALA A C 1
ATOM 1651 O O . ALA A 1 209 ? -29.197 -11.580 18.807 1.00 53.19 209 ALA A O 1
ATOM 1652 N N . ASN A 1 210 ? -27.793 -12.303 20.397 1.00 61.38 210 ASN A N 1
ATOM 1653 C CA . ASN A 1 210 ? -26.837 -11.181 20.249 1.00 61.38 210 ASN A CA 1
ATOM 1654 C C . ASN A 1 210 ? -27.540 -9.810 20.201 1.00 61.38 210 ASN A C 1
ATOM 1656 O O . ASN A 1 210 ? -27.314 -8.982 19.322 1.00 61.38 210 ASN A O 1
ATOM 1660 N N . PHE A 1 211 ? -28.466 -9.597 21.134 1.00 69.56 211 PHE A N 1
ATOM 1661 C CA . PHE A 1 211 ? -29.377 -8.450 21.130 1.00 69.56 211 PHE A CA 1
ATOM 1662 C C . PHE A 1 211 ? -28.729 -7.117 21.487 1.00 69.56 211 PHE A C 1
ATOM 1664 O O . PHE A 1 211 ? -29.425 -6.113 21.584 1.00 69.56 211 PHE A O 1
ATOM 1671 N N . LEU A 1 212 ? -27.433 -7.102 21.758 1.00 76.44 212 LEU A N 1
ATOM 1672 C CA . LEU A 1 212 ? -26.687 -5.902 22.078 1.00 76.44 212 LEU A CA 1
ATOM 1673 C C . LEU A 1 212 ? -25.386 -5.965 21.310 1.00 76.44 212 LEU A C 1
ATOM 1675 O O . LEU A 1 212 ? -24.650 -6.938 21.448 1.00 76.44 212 LEU A O 1
ATOM 1679 N N . SER A 1 213 ? -25.115 -4.905 20.561 1.00 83.38 213 SER A N 1
ATOM 1680 C CA . SER A 1 213 ? -23.767 -4.619 20.103 1.00 83.38 213 SER A CA 1
ATOM 1681 C C . SER A 1 213 ? -23.143 -3.590 21.026 1.00 83.38 213 SER A C 1
ATOM 1683 O O . SER A 1 213 ? -23.745 -2.554 21.325 1.00 83.38 213 SER A O 1
ATOM 1685 N N . VAL A 1 214 ? -21.927 -3.859 21.473 1.00 85.06 214 VAL A N 1
ATOM 1686 C CA . VAL A 1 214 ? -21.111 -2.907 22.214 1.00 85.06 214 VAL A CA 1
ATOM 1687 C C . VAL A 1 214 ? -20.151 -2.262 21.233 1.00 85.06 214 VAL A C 1
ATOM 1689 O O . VAL A 1 214 ? -19.280 -2.910 20.659 1.00 85.06 214 VAL A O 1
ATOM 1692 N N . VAL A 1 215 ? -20.311 -0.960 21.043 1.00 89.19 215 VAL A N 1
ATOM 1693 C CA . VAL A 1 215 ? -19.380 -0.138 20.283 1.00 89.19 215 VAL A CA 1
ATOM 1694 C C . VAL A 1 215 ? -18.413 0.506 21.263 1.00 89.19 215 VAL A C 1
ATOM 1696 O O . VAL A 1 215 ? -18.811 1.303 22.112 1.00 89.19 215 VAL A O 1
ATOM 1699 N N . LEU A 1 216 ? -17.140 0.163 21.143 1.00 90.00 216 LEU A N 1
ATOM 1700 C CA . LEU A 1 216 ? -16.058 0.749 21.916 1.00 90.00 216 LEU A CA 1
ATOM 1701 C C . LEU A 1 216 ? -15.344 1.776 21.057 1.00 90.00 216 LEU A C 1
ATOM 1703 O O . LEU A 1 216 ? -14.914 1.463 19.952 1.00 90.00 216 LEU A O 1
ATOM 1707 N N . ILE A 1 217 ? -15.211 2.988 21.573 1.00 91.62 217 ILE A N 1
ATOM 1708 C CA . ILE A 1 217 ? -14.416 4.057 20.978 1.00 91.62 217 ILE A CA 1
ATOM 1709 C C . ILE A 1 217 ? -13.286 4.355 21.949 1.00 91.62 217 ILE A C 1
ATOM 1711 O O . ILE A 1 217 ? -13.541 4.548 23.131 1.00 91.62 217 ILE A O 1
ATOM 1715 N N . PHE A 1 218 ? -12.045 4.365 21.492 1.00 92.88 218 PHE A N 1
ATOM 1716 C CA . PHE A 1 218 ? -10.895 4.604 22.362 1.00 92.88 218 PHE A CA 1
ATOM 1717 C C . PHE A 1 218 ? -9.748 5.231 21.581 1.00 92.88 218 PHE A C 1
ATOM 1719 O O . PHE A 1 218 ? -9.729 5.206 20.350 1.00 92.88 218 PHE A O 1
ATOM 1726 N N . ARG A 1 219 ? -8.783 5.803 22.296 1.00 93.00 219 ARG A N 1
ATOM 1727 C CA . ARG A 1 219 ? -7.588 6.416 21.725 1.00 93.00 219 ARG A CA 1
ATOM 1728 C C . ARG A 1 219 ? -6.361 5.587 22.098 1.00 93.00 219 ARG A C 1
ATOM 1730 O O . ARG A 1 219 ? -6.179 5.237 23.260 1.00 93.00 219 ARG A O 1
ATOM 1737 N N . ASP A 1 220 ? -5.550 5.221 21.111 1.00 92.62 220 ASP A N 1
ATOM 1738 C CA . ASP A 1 220 ? -4.300 4.495 21.357 1.00 92.62 220 ASP A CA 1
ATOM 1739 C C . ASP A 1 220 ? -3.200 5.415 21.917 1.00 92.62 220 ASP A C 1
ATOM 1741 O O . ASP A 1 220 ? -3.354 6.637 21.991 1.00 92.62 220 ASP A O 1
ATOM 1745 N N . ALA A 1 221 ? -2.055 4.831 22.276 1.00 88.81 221 ALA A N 1
ATOM 1746 C CA . ALA A 1 221 ? -0.903 5.572 22.793 1.00 88.81 221 ALA A CA 1
ATOM 1747 C C . ALA A 1 221 ? -0.308 6.595 21.802 1.00 88.81 221 ALA A C 1
ATOM 1749 O O . ALA A 1 221 ? 0.407 7.503 22.218 1.00 88.81 221 ALA A O 1
ATOM 1750 N N . ASN A 1 222 ? -0.614 6.478 20.506 1.00 89.94 222 ASN A N 1
ATOM 1751 C CA . ASN A 1 222 ? -0.203 7.431 19.473 1.00 89.94 222 ASN A CA 1
ATOM 1752 C C . ASN A 1 222 ? -1.251 8.532 19.245 1.00 89.94 222 ASN A C 1
ATOM 1754 O O . ASN A 1 222 ? -1.097 9.366 18.352 1.00 89.94 222 ASN A O 1
ATOM 1758 N N . GLY A 1 223 ? -2.340 8.536 20.015 1.00 91.31 223 GLY A N 1
ATOM 1759 C CA . GLY A 1 223 ? -3.424 9.489 19.863 1.00 91.31 223 GLY A CA 1
ATOM 1760 C C . GLY A 1 223 ? -4.385 9.167 18.715 1.00 91.31 223 GLY A C 1
ATOM 1761 O O . GLY A 1 223 ? -5.195 10.025 18.366 1.00 91.31 223 GLY A O 1
ATOM 1762 N N . ARG A 1 224 ? -4.342 7.978 18.107 1.00 91.69 224 ARG A N 1
ATOM 1763 C CA . ARG A 1 224 ? -5.285 7.593 17.048 1.00 91.69 224 ARG A CA 1
ATOM 1764 C C . ARG A 1 224 ? -6.571 7.058 17.666 1.00 91.69 224 ARG A C 1
ATOM 1766 O O . ARG A 1 224 ? -6.526 6.252 18.589 1.00 91.69 224 ARG A O 1
ATOM 1773 N N . GLN A 1 225 ? -7.714 7.511 17.155 1.00 93.25 225 GLN A N 1
ATOM 1774 C CA . GLN A 1 225 ? -9.023 7.048 17.609 1.00 93.25 225 GLN A CA 1
ATOM 1775 C C . GLN A 1 225 ? -9.440 5.789 16.845 1.00 93.25 225 GLN A C 1
ATOM 1777 O O . GLN A 1 225 ? -9.352 5.733 15.615 1.00 93.25 225 GLN A O 1
ATOM 1782 N N . TRP A 1 226 ? -9.904 4.798 17.590 1.00 93.06 226 TRP A N 1
ATOM 1783 C CA . TRP A 1 226 ? -10.328 3.494 17.111 1.00 93.06 226 TRP A CA 1
ATOM 1784 C C . TRP A 1 226 ? -11.758 3.228 17.543 1.00 93.06 226 TRP A C 1
ATOM 1786 O O . TRP A 1 226 ? -12.185 3.661 18.613 1.00 93.06 226 TRP A O 1
ATOM 1796 N N . ARG A 1 227 ? -12.471 2.478 16.711 1.00 92.25 227 ARG A N 1
ATOM 1797 C CA . ARG A 1 227 ? -13.807 1.965 16.960 1.00 92.25 227 ARG A CA 1
ATOM 1798 C C . ARG A 1 227 ? -13.785 0.450 16.830 1.00 92.25 227 ARG A C 1
ATOM 1800 O O . ARG A 1 227 ? -13.284 -0.074 15.843 1.00 92.25 227 ARG A O 1
ATOM 1807 N N . ARG A 1 228 ? -14.361 -0.255 17.792 1.00 90.56 228 ARG A N 1
ATOM 1808 C CA . ARG A 1 228 ? -14.567 -1.705 17.758 1.00 90.56 228 ARG A CA 1
ATOM 1809 C C . ARG A 1 228 ? -16.040 -1.991 17.994 1.00 90.56 228 ARG A C 1
ATOM 1811 O O . ARG A 1 228 ? -16.640 -1.349 18.850 1.00 90.56 228 ARG A O 1
ATOM 1818 N N . ILE A 1 229 ? -16.614 -2.916 17.236 1.00 89.31 229 ILE A N 1
ATOM 1819 C CA . ILE A 1 229 ? -17.978 -3.402 17.451 1.00 89.31 229 ILE A CA 1
ATOM 1820 C C . ILE A 1 229 ? -17.850 -4.848 17.897 1.00 89.31 229 ILE A C 1
ATOM 1822 O O . ILE A 1 229 ? -17.315 -5.671 17.165 1.00 89.31 229 ILE A O 1
ATOM 1826 N N . ASP A 1 230 ? -18.302 -5.153 19.104 1.00 86.38 230 ASP A N 1
ATOM 1827 C CA . ASP A 1 230 ? -18.250 -6.512 19.627 1.00 86.38 230 ASP A CA 1
ATOM 1828 C C . ASP A 1 230 ? -16.841 -7.140 19.556 1.00 86.38 230 ASP A C 1
ATOM 1830 O O . ASP A 1 230 ? -15.823 -6.495 19.842 1.00 86.38 230 ASP A O 1
ATOM 1834 N N . ASP A 1 231 ? -16.763 -8.405 19.154 1.00 83.19 231 ASP A N 1
ATOM 1835 C CA . ASP A 1 231 ? -15.503 -9.123 19.003 1.00 83.19 231 ASP A CA 1
ATOM 1836 C C . ASP A 1 231 ? -14.776 -8.795 17.681 1.00 83.19 231 ASP A C 1
ATOM 1838 O O . ASP A 1 231 ? -13.738 -9.399 17.412 1.00 83.19 231 ASP A O 1
ATOM 1842 N N . GLU A 1 232 ? -15.244 -7.835 16.873 1.00 88.00 232 GLU A N 1
ATOM 1843 C CA . GLU A 1 232 ? -14.608 -7.475 15.595 1.00 88.00 232 GLU A CA 1
ATOM 1844 C C . GLU A 1 232 ? -13.237 -6.802 15.769 1.00 88.00 232 GLU A C 1
ATOM 1846 O O . GLU A 1 232 ? -12.859 -6.356 16.854 1.00 88.00 232 GLU A O 1
ATOM 1851 N N . ASP A 1 233 ? -12.472 -6.717 14.681 1.00 87.94 233 ASP A N 1
ATOM 1852 C CA . ASP A 1 233 ? -11.217 -5.972 14.682 1.00 87.94 233 ASP A CA 1
ATOM 1853 C C . ASP A 1 233 ? -11.471 -4.463 14.860 1.00 87.94 233 ASP A C 1
ATOM 1855 O O . ASP A 1 233 ? -12.421 -3.913 14.294 1.00 87.94 233 ASP A O 1
ATOM 1859 N N . PRO A 1 234 ? -10.608 -3.752 15.607 1.00 91.31 234 PRO A N 1
ATOM 1860 C CA . PRO A 1 234 ? -10.691 -2.304 15.716 1.00 91.31 234 PRO A CA 1
ATOM 1861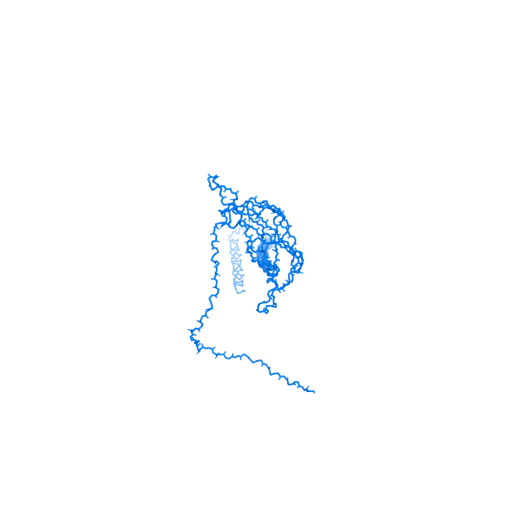 C C . PRO A 1 234 ? -10.446 -1.652 14.348 1.00 91.31 234 PRO A C 1
ATOM 1863 O O . PRO A 1 234 ? -9.458 -1.931 13.661 1.00 91.31 234 PRO A O 1
ATOM 1866 N N . VAL A 1 235 ? -11.322 -0.725 13.976 1.00 91.75 235 VAL A N 1
ATOM 1867 C CA . VAL A 1 235 ? -11.218 0.102 12.772 1.00 91.75 235 VAL A CA 1
ATOM 1868 C C . VAL A 1 235 ? -10.956 1.562 13.153 1.00 91.75 235 VAL A C 1
ATOM 1870 O O . VAL A 1 235 ? -11.448 2.020 14.184 1.00 91.75 235 VAL A O 1
ATOM 1873 N N . PRO A 1 236 ? -10.173 2.325 12.376 1.00 91.56 236 PRO A N 1
ATOM 1874 C CA . PRO A 1 236 ? -9.980 3.751 12.629 1.00 91.56 236 PRO A CA 1
ATOM 1875 C C . PRO A 1 236 ? -11.315 4.523 12.652 1.00 91.56 236 PRO A C 1
ATOM 1877 O O . PRO A 1 236 ? -12.128 4.401 11.738 1.00 91.56 236 PRO A O 1
ATOM 1880 N N . ASP A 1 237 ? -11.545 5.343 13.682 1.00 89.12 237 ASP A N 1
ATOM 1881 C CA . ASP A 1 237 ? -12.794 6.116 13.853 1.00 89.12 237 ASP A CA 1
ATOM 1882 C C . ASP A 1 237 ? -12.732 7.488 13.155 1.00 89.12 237 ASP A C 1
ATOM 1884 O O . ASP A 1 237 ? -13.144 8.520 13.675 1.00 89.12 237 ASP A O 1
ATOM 1888 N N . ASN A 1 238 ? -12.131 7.520 11.971 1.00 79.50 238 ASN A N 1
ATOM 1889 C CA . ASN A 1 238 ? -12.115 8.668 11.062 1.00 79.50 238 ASN A CA 1
ATOM 1890 C C . ASN A 1 238 ? -13.194 8.542 9.969 1.00 79.50 238 ASN A C 1
ATOM 1892 O O . ASN A 1 238 ? -13.517 9.524 9.300 1.00 79.50 238 ASN A O 1
ATOM 1896 N N . GLU A 1 239 ? -13.808 7.364 9.829 1.00 60.75 239 GLU A N 1
ATOM 1897 C CA . GLU A 1 239 ? -15.001 7.147 9.016 1.00 60.75 239 GLU A CA 1
ATOM 1898 C C . GLU A 1 239 ? -16.259 7.458 9.838 1.00 60.75 239 GLU A C 1
ATOM 1900 O O . GLU A 1 239 ? -16.872 6.595 10.477 1.00 60.75 239 GLU A O 1
ATOM 1905 N N . MET A 1 240 ? -16.651 8.732 9.805 1.00 46.06 240 MET A N 1
ATOM 1906 C CA . MET A 1 240 ? -17.841 9.304 10.443 1.00 46.06 240 MET A CA 1
ATOM 1907 C C . MET A 1 240 ? -19.156 8.824 9.788 1.00 46.06 240 MET A C 1
ATOM 1909 O O . MET A 1 240 ? -20.043 9.614 9.483 1.00 46.06 240 MET A O 1
ATOM 1913 N N . THR A 1 241 ? -19.303 7.526 9.515 1.00 57.34 241 THR A N 1
ATOM 1914 C CA . THR A 1 241 ? -20.556 6.929 9.033 1.00 57.34 241 THR A CA 1
ATOM 1915 C C . THR A 1 241 ? -21.108 5.958 10.068 1.00 57.34 241 THR A C 1
ATOM 1917 O O . THR A 1 241 ? -20.979 4.741 9.973 1.00 57.34 241 THR A O 1
ATOM 1920 N N . TRP A 1 242 ? -21.818 6.520 11.050 1.00 58.91 242 TRP A N 1
ATOM 1921 C CA . TRP A 1 242 ? -22.695 5.779 11.968 1.00 58.91 242 TRP A CA 1
ATOM 1922 C C . TRP A 1 242 ? -23.792 4.977 11.247 1.00 58.91 242 TRP A C 1
ATOM 1924 O O . TRP A 1 242 ? -24.426 4.117 11.849 1.00 58.91 242 TRP A O 1
ATOM 1934 N N . SER A 1 243 ? -23.995 5.216 9.948 1.00 56.56 243 SER A N 1
ATOM 1935 C CA . SER A 1 243 ? -24.925 4.475 9.092 1.00 56.56 243 SER A CA 1
ATOM 1936 C C . SER A 1 243 ? -24.542 3.008 8.867 1.00 56.56 243 SER A C 1
ATOM 1938 O O . SER A 1 243 ? -25.359 2.260 8.337 1.00 56.56 243 SER A O 1
ATOM 1940 N N . ARG A 1 244 ? -23.327 2.590 9.252 1.00 54.53 244 ARG A N 1
ATOM 1941 C CA . ARG A 1 244 ? -22.831 1.215 9.084 1.00 54.53 244 ARG A CA 1
ATOM 1942 C C . ARG A 1 244 ? -22.794 0.379 10.357 1.00 54.53 244 ARG A C 1
ATOM 1944 O O . ARG A 1 244 ? -22.235 -0.709 10.301 1.00 54.53 244 ARG A O 1
ATOM 1951 N N . VAL A 1 245 ? -23.378 0.814 11.478 1.00 56.53 245 VAL A N 1
ATOM 1952 C CA . VAL A 1 245 ? -23.663 -0.170 12.536 1.00 56.53 245 VAL A CA 1
ATOM 1953 C C . VAL A 1 245 ? -24.648 -1.157 11.907 1.00 56.53 245 VAL A C 1
ATOM 1955 O O . VAL A 1 245 ? -25.750 -0.721 11.546 1.00 56.53 245 VAL A O 1
ATOM 1958 N N . PRO A 1 246 ? -24.268 -2.431 11.675 1.00 54.53 246 PRO A N 1
ATOM 1959 C CA . PRO A 1 246 ? -25.182 -3.394 11.086 1.00 54.53 246 PRO A CA 1
ATOM 1960 C C . PRO A 1 246 ? -26.435 -3.354 11.949 1.00 54.53 246 PRO A C 1
ATOM 1962 O O . PRO A 1 246 ? -26.345 -3.452 13.171 1.00 54.53 246 PRO A O 1
ATOM 1965 N N . SER A 1 247 ? -27.595 -3.094 11.349 1.00 50.78 247 SER A N 1
ATOM 1966 C CA . SER A 1 247 ? -28.851 -2.987 12.088 1.00 50.78 247 SER A CA 1
ATOM 1967 C C . SER A 1 247 ? -29.246 -4.371 12.571 1.00 50.78 247 SER A C 1
ATOM 1969 O O . SER A 1 247 ? -30.137 -4.939 11.956 1.00 50.78 247 SER A O 1
ATOM 1971 N N . ALA A 1 248 ? -28.532 -4.929 13.565 1.00 48.78 248 ALA A N 1
ATOM 1972 C CA . ALA A 1 248 ? -28.610 -6.303 14.072 1.00 48.78 248 ALA A CA 1
ATOM 1973 C C . ALA A 1 248 ? -29.291 -7.230 13.059 1.00 48.78 248 ALA A C 1
ATOM 1975 O O . ALA A 1 248 ? -30.370 -7.770 13.307 1.00 48.78 248 ALA A O 1
ATOM 1976 N N . THR A 1 249 ? -28.769 -7.256 11.828 1.00 42.75 249 THR A N 1
ATOM 1977 C CA . THR A 1 249 ? -29.489 -7.877 10.723 1.00 42.75 249 THR A CA 1
ATOM 1978 C C . THR A 1 249 ? -29.116 -9.325 10.818 1.00 42.75 249 THR A C 1
ATOM 1980 O O . THR A 1 249 ? -28.117 -9.716 10.233 1.00 42.75 249 THR A O 1
ATOM 1983 N N . LEU A 1 250 ? -29.862 -10.047 11.662 1.00 42.97 250 LEU A N 1
ATOM 1984 C CA . LEU A 1 250 ? -29.779 -11.489 11.847 1.00 42.97 250 LEU A CA 1
ATOM 1985 C C . LEU A 1 250 ? -28.328 -11.961 11.727 1.00 42.97 250 LEU A C 1
ATOM 1987 O O . LEU A 1 250 ? -27.984 -12.674 10.788 1.00 42.97 250 LEU A O 1
ATOM 1991 N N . LEU A 1 251 ? -27.467 -11.525 12.659 1.00 44.72 251 LEU A N 1
ATOM 1992 C CA . LEU A 1 251 ? -26.279 -12.318 12.944 1.00 44.72 251 LEU A CA 1
ATOM 1993 C C . LEU A 1 251 ? -26.841 -13.709 13.206 1.00 44.72 251 LEU A C 1
ATOM 1995 O O . LEU A 1 251 ? -27.594 -13.884 14.169 1.00 44.72 251 LEU A O 1
ATOM 1999 N N . GLU A 1 252 ? -26.586 -14.651 12.294 1.00 41.91 252 GLU A N 1
ATOM 2000 C CA . GLU A 1 252 ? -26.913 -16.049 12.530 1.00 41.91 252 GLU A CA 1
ATOM 2001 C C . GLU A 1 252 ? -26.475 -16.361 13.957 1.00 41.91 252 GLU A C 1
ATOM 2003 O O . GLU A 1 252 ? -25.423 -15.854 14.370 1.00 41.91 252 GLU A O 1
ATOM 2008 N N . PRO A 1 253 ? -27.274 -17.105 14.738 1.00 42.94 253 PRO A N 1
ATOM 2009 C CA . PRO A 1 253 ? -26.898 -17.480 16.084 1.00 42.94 253 PRO A CA 1
ATOM 2010 C C . PRO A 1 253 ? -25.600 -18.283 15.992 1.00 42.94 253 PRO A C 1
ATOM 2012 O O . PRO A 1 253 ? -25.599 -19.506 15.874 1.00 42.94 253 PRO A O 1
ATOM 2015 N N . ARG A 1 254 ? -24.465 -17.579 16.029 1.00 43.62 254 ARG A N 1
ATOM 2016 C CA . ARG A 1 254 ? -23.162 -18.121 16.348 1.00 43.62 254 ARG A CA 1
ATOM 2017 C C . ARG A 1 254 ? -23.313 -18.509 17.797 1.00 43.62 254 ARG A C 1
ATOM 2019 O O . ARG A 1 254 ? -23.071 -17.705 18.693 1.00 43.62 254 ARG A O 1
ATOM 2026 N N . LEU A 1 255 ? -23.816 -19.723 17.997 1.00 42.94 255 LEU A N 1
ATOM 2027 C CA . LEU A 1 255 ? -23.687 -20.472 19.226 1.00 42.94 255 LEU A CA 1
ATOM 2028 C C . LEU A 1 255 ? -22.219 -20.352 19.615 1.00 42.94 255 LEU A C 1
ATOM 2030 O O . LEU A 1 255 ? -21.359 -21.052 19.081 1.00 42.94 255 LEU A O 1
ATOM 2034 N N . ARG A 1 256 ? -21.922 -19.409 20.514 1.00 44.91 256 ARG A N 1
ATOM 2035 C CA . ARG A 1 256 ? -20.710 -19.474 21.305 1.00 44.91 256 ARG A CA 1
ATOM 2036 C C . ARG A 1 256 ? -20.790 -20.843 21.970 1.00 44.91 256 ARG A C 1
ATOM 2038 O O . ARG A 1 256 ? -21.596 -21.044 22.877 1.00 44.91 256 ARG A O 1
ATOM 2045 N N . GLN A 1 257 ? -19.961 -21.784 21.524 1.00 37.91 257 GLN A N 1
ATOM 2046 C CA . GLN A 1 257 ? -19.417 -22.781 22.432 1.00 37.91 257 GLN A CA 1
ATOM 2047 C C . GLN A 1 257 ? -18.628 -21.991 23.478 1.00 37.91 257 GLN A C 1
ATOM 2049 O O . GLN A 1 257 ? -17.417 -21.820 23.387 1.00 37.91 257 GLN A O 1
ATOM 2054 N N . ASN A 1 258 ? -19.346 -21.415 24.441 1.00 38.19 258 ASN A N 1
ATOM 2055 C CA . ASN A 1 258 ? -18.754 -21.029 25.699 1.00 38.19 258 ASN A CA 1
ATOM 2056 C C . ASN A 1 258 ? -18.225 -22.335 26.282 1.00 38.19 258 ASN A C 1
ATOM 2058 O O . ASN A 1 258 ? -19.006 -23.186 26.704 1.00 38.19 258 ASN A O 1
ATOM 2062 N N . GLY A 1 259 ? -16.904 -22.499 26.252 1.00 37.47 259 GLY A N 1
ATOM 2063 C CA . GLY A 1 259 ? -16.204 -23.447 27.099 1.00 37.47 259 GLY A CA 1
ATOM 2064 C C . GLY A 1 259 ? -16.502 -23.095 28.551 1.00 37.47 259 GLY A C 1
ATOM 2065 O O . GLY A 1 259 ? -15.790 -22.323 29.185 1.00 37.47 259 GLY A O 1
ATOM 2066 N N . THR A 1 260 ? -17.607 -23.619 29.067 1.00 40.72 260 THR A N 1
ATOM 2067 C CA . THR A 1 260 ? -17.813 -23.797 30.496 1.00 40.72 260 THR A CA 1
ATOM 2068 C C . THR A 1 260 ? -16.763 -24.784 30.978 1.00 40.72 260 THR A C 1
ATOM 2070 O O . THR A 1 260 ? -16.716 -25.907 30.489 1.00 40.72 260 THR A O 1
ATOM 2073 N N . HIS A 1 261 ? -15.959 -24.343 31.943 1.00 38.56 261 HIS A N 1
ATOM 2074 C CA . HIS A 1 261 ? -14.906 -25.093 32.620 1.00 38.56 261 HIS A CA 1
ATOM 2075 C C . HIS A 1 261 ? -13.694 -25.469 31.759 1.00 38.56 261 HIS A C 1
ATOM 2077 O O . HIS A 1 261 ? -13.704 -26.405 30.970 1.00 38.56 261 HIS A O 1
ATOM 2083 N N . ALA A 1 262 ? -12.584 -24.781 32.029 1.00 40.38 262 ALA A N 1
ATOM 2084 C CA . ALA A 1 262 ? -11.262 -25.358 31.869 1.00 40.38 262 ALA A CA 1
ATOM 2085 C C . ALA A 1 262 ? -11.170 -26.617 32.752 1.00 40.38 262 ALA A C 1
ATOM 2087 O O . ALA A 1 262 ? -10.853 -26.538 33.942 1.00 40.38 262 ALA A O 1
ATOM 2088 N N . GLU A 1 263 ? -11.485 -27.779 32.185 1.00 35.69 263 GLU A N 1
ATOM 2089 C CA . GLU A 1 263 ? -10.937 -29.034 32.676 1.00 35.69 263 GLU A CA 1
ATOM 2090 C C . GLU A 1 263 ? -9.415 -28.928 32.571 1.00 35.69 263 GLU A C 1
ATOM 2092 O O . GLU A 1 263 ? -8.851 -28.660 31.509 1.00 35.69 263 GLU A O 1
ATOM 2097 N N . ARG A 1 264 ? -8.741 -29.084 33.713 1.00 39.12 264 ARG A N 1
ATOM 2098 C CA . ARG A 1 264 ? -7.299 -29.317 33.753 1.00 39.12 264 ARG A CA 1
ATOM 2099 C C . ARG A 1 264 ? -6.983 -30.490 32.818 1.00 39.12 264 ARG A C 1
ATOM 2101 O O . ARG A 1 264 ? -7.515 -31.573 33.067 1.00 39.12 264 ARG A O 1
ATOM 2108 N N . PRO A 1 265 ? -6.081 -30.347 31.836 1.00 37.12 265 PRO A N 1
ATOM 2109 C CA . PRO A 1 265 ? -5.501 -31.517 31.207 1.00 37.12 265 PRO A CA 1
ATOM 2110 C C . PRO A 1 265 ? -4.694 -32.267 32.272 1.00 37.12 265 PRO A C 1
ATOM 2112 O O . PRO A 1 265 ? -3.702 -31.772 32.806 1.00 37.12 265 PRO A O 1
ATOM 2115 N N . SER A 1 266 ? -5.173 -33.458 32.620 1.00 40.50 266 SER A N 1
ATOM 2116 C CA . SER A 1 266 ? -4.401 -34.490 33.301 1.00 40.50 266 SER A CA 1
ATOM 2117 C C . SER A 1 266 ? -3.291 -34.929 32.346 1.00 40.50 266 SER A C 1
ATOM 2119 O O . SER A 1 266 ? -3.507 -35.778 31.486 1.00 40.50 266 SER A O 1
ATOM 2121 N N . THR A 1 267 ? -2.111 -34.329 32.478 1.00 44.19 267 THR A N 1
ATOM 2122 C CA . THR A 1 267 ? -0.871 -34.787 31.846 1.00 44.19 267 THR A CA 1
ATOM 2123 C C . THR A 1 267 ? -0.548 -36.203 32.309 1.00 44.19 267 THR A C 1
ATOM 2125 O O . THR A 1 267 ? -0.157 -36.392 33.457 1.00 44.19 267 THR A O 1
ATOM 2128 N N . ASN A 1 268 ? -0.714 -37.170 31.412 1.00 48.12 268 ASN A N 1
ATOM 2129 C CA . ASN A 1 268 ? -0.048 -38.470 31.425 1.00 48.12 268 ASN A CA 1
ATOM 2130 C C . ASN A 1 268 ? 0.110 -38.921 29.964 1.00 48.12 268 ASN A C 1
ATOM 2132 O O . ASN A 1 268 ? -0.521 -39.876 29.525 1.00 48.12 268 ASN A O 1
ATOM 2136 N N . GLU A 1 269 ? 0.941 -38.208 29.206 1.00 46.38 269 GLU A N 1
ATOM 2137 C CA . GLU A 1 269 ? 1.621 -38.791 28.049 1.00 46.38 269 GLU A CA 1
ATOM 2138 C C . GLU A 1 269 ? 3.132 -38.670 28.286 1.00 46.38 269 GLU A C 1
ATOM 2140 O O . GLU A 1 269 ? 3.590 -37.617 28.745 1.00 46.38 269 GLU A O 1
ATOM 2145 N N . PRO A 1 270 ? 3.897 -39.755 28.078 1.00 48.91 270 PRO A N 1
ATOM 2146 C CA . PRO A 1 270 ? 5.339 -39.753 28.251 1.00 48.91 270 PRO A CA 1
ATOM 2147 C C . PRO A 1 270 ? 5.988 -38.888 27.167 1.00 48.91 270 PRO A C 1
ATOM 2149 O O . PRO A 1 270 ? 5.650 -38.984 25.991 1.00 48.91 270 PRO A O 1
ATOM 2152 N N . LEU A 1 271 ? 6.907 -38.026 27.597 1.00 49.00 271 LEU A N 1
ATOM 2153 C CA . LEU A 1 271 ? 7.756 -37.220 26.730 1.00 49.00 271 LEU A CA 1
ATOM 2154 C C . LEU A 1 271 ? 8.702 -38.163 25.967 1.00 49.00 271 LEU A C 1
ATOM 2156 O O . LEU A 1 271 ? 9.465 -38.892 26.600 1.00 49.00 271 LEU A O 1
ATOM 2160 N N . ASP A 1 272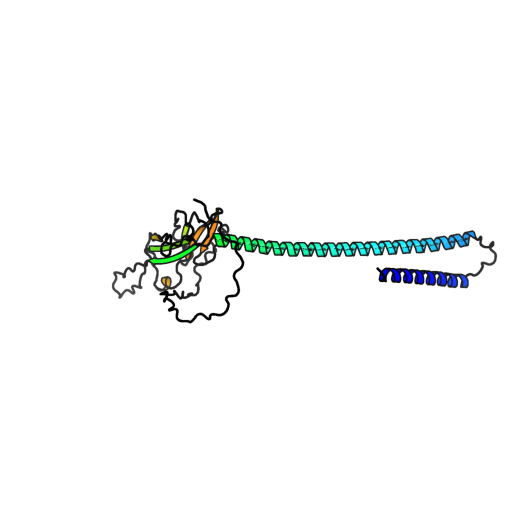 ? 8.651 -38.145 24.637 1.00 46.50 272 ASP A N 1
ATOM 2161 C CA . ASP A 1 272 ? 9.657 -38.790 23.793 1.00 46.50 272 ASP A CA 1
ATOM 2162 C C . ASP A 1 272 ? 10.987 -38.021 23.916 1.00 46.50 272 ASP A C 1
ATOM 2164 O O . ASP A 1 272 ? 11.139 -36.897 23.431 1.00 46.50 272 ASP A O 1
ATOM 2168 N N . ASP A 1 273 ? 11.945 -38.641 24.608 1.00 50.75 273 ASP A N 1
ATOM 2169 C CA . ASP A 1 273 ? 13.349 -38.235 24.715 1.00 50.75 273 ASP A CA 1
ATOM 2170 C C . ASP A 1 273 ? 14.081 -38.497 23.388 1.00 50.75 273 ASP A C 1
ATOM 2172 O O . ASP A 1 273 ? 14.831 -39.461 23.258 1.00 50.75 273 ASP A O 1
ATOM 2176 N N . GLU A 1 274 ? 13.901 -37.651 22.376 1.00 51.31 274 GLU A N 1
ATOM 2177 C CA . GLU A 1 274 ? 14.822 -37.649 21.233 1.00 51.31 274 GLU A CA 1
ATOM 2178 C C . GLU A 1 274 ? 14.786 -36.308 20.493 1.00 51.31 274 GLU A C 1
ATOM 2180 O O . GLU A 1 274 ? 13.966 -36.103 19.607 1.00 51.31 274 GLU A O 1
ATOM 2185 N N . LEU A 1 275 ? 15.658 -35.376 20.910 1.00 48.50 275 LEU A N 1
ATOM 2186 C CA . LEU A 1 275 ? 16.345 -34.346 20.097 1.00 48.50 275 LEU A CA 1
ATOM 2187 C C . LEU A 1 275 ? 16.926 -33.240 21.004 1.00 48.50 275 LEU A C 1
ATOM 2189 O O . LEU A 1 275 ? 16.579 -32.064 20.901 1.00 48.50 275 LEU A O 1
ATOM 2193 N N . LEU A 1 276 ? 17.870 -33.604 21.879 1.00 47.06 276 LEU A N 1
ATOM 2194 C CA . LEU A 1 276 ? 18.846 -32.645 22.406 1.00 47.06 276 LEU A CA 1
ATOM 2195 C C . LEU A 1 276 ? 20.036 -32.607 21.436 1.00 47.06 276 LEU A C 1
ATOM 2197 O O . LEU A 1 276 ? 20.943 -33.430 21.522 1.00 47.06 276 LEU A O 1
ATOM 2201 N N . SER A 1 277 ? 20.010 -31.660 20.498 1.00 46.31 277 SER A N 1
ATOM 2202 C CA . SER A 1 277 ? 21.195 -31.263 19.726 1.00 46.31 277 SER A CA 1
ATOM 2203 C C . SER A 1 277 ? 21.571 -29.847 20.163 1.00 46.31 277 SER A C 1
ATOM 2205 O O . SER A 1 277 ? 20.821 -28.911 19.907 1.00 46.31 277 SER A O 1
ATOM 2207 N N . ASP A 1 278 ? 22.683 -29.758 20.889 1.00 48.59 278 ASP A N 1
ATOM 2208 C CA . ASP A 1 278 ? 23.556 -28.620 21.205 1.00 48.59 278 ASP A CA 1
ATOM 2209 C C . ASP A 1 278 ? 22.972 -27.192 21.347 1.00 48.59 278 ASP A C 1
ATOM 2211 O O . ASP A 1 278 ? 22.545 -26.575 20.368 1.00 48.59 278 ASP A O 1
ATOM 2215 N N . PRO A 1 279 ? 23.081 -26.564 22.539 1.00 58.81 279 PRO A N 1
ATOM 2216 C CA . PRO A 1 279 ? 22.895 -25.122 22.678 1.00 58.81 279 PRO A CA 1
ATOM 2217 C C . PRO A 1 279 ? 24.111 -24.329 22.138 1.00 58.81 279 PRO A C 1
ATOM 2219 O O . PRO A 1 279 ? 25.253 -24.776 22.262 1.00 58.81 279 PRO A O 1
ATOM 2222 N N . PRO A 1 280 ? 23.907 -23.115 21.584 1.00 52.25 280 PRO A N 1
ATOM 2223 C CA . PRO A 1 280 ? 24.993 -22.252 21.118 1.00 52.25 280 PRO A CA 1
ATOM 2224 C C . PRO A 1 280 ? 25.804 -21.652 22.287 1.00 52.25 280 PRO A C 1
ATOM 2226 O O . PRO A 1 280 ? 25.267 -21.475 23.386 1.00 52.25 280 PRO A O 1
ATOM 2229 N N . PRO A 1 281 ? 27.084 -21.285 22.068 1.00 56.66 281 PRO A N 1
ATOM 2230 C CA . PRO A 1 281 ? 27.978 -20.834 23.127 1.00 56.66 281 PRO A CA 1
ATOM 2231 C C . PRO A 1 281 ? 27.679 -19.377 23.500 1.00 56.66 281 PRO A C 1
ATOM 2233 O O . PRO A 1 281 ? 28.091 -18.445 22.810 1.00 56.66 281 PRO A O 1
ATOM 2236 N N . TRP A 1 282 ? 26.985 -19.169 24.616 1.00 51.75 282 TRP A N 1
ATOM 2237 C CA . TRP A 1 282 ? 26.931 -17.867 25.278 1.00 51.75 282 TRP A CA 1
ATOM 2238 C C . TRP A 1 282 ? 28.034 -17.791 26.335 1.00 51.75 282 TRP A C 1
ATOM 2240 O O . TRP A 1 282 ? 28.184 -18.687 27.162 1.00 51.75 282 TRP A O 1
ATOM 2250 N N . GLY A 1 283 ? 28.839 -16.732 26.237 1.00 45.97 283 GLY A N 1
ATOM 2251 C CA . GLY A 1 283 ? 30.0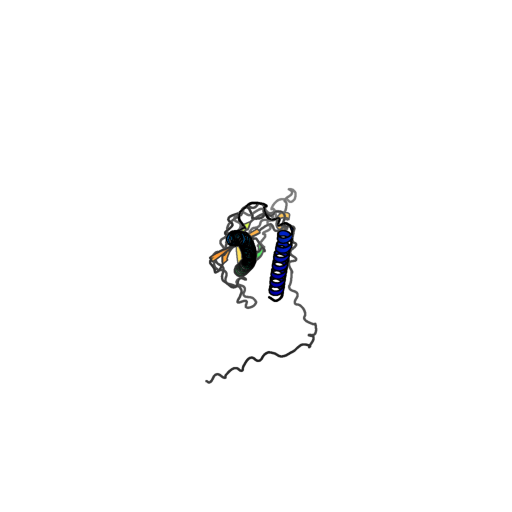35 -16.501 27.037 1.00 45.97 283 GLY A CA 1
ATOM 2252 C C . GLY A 1 283 ? 29.783 -16.393 28.540 1.00 45.97 283 GLY A C 1
ATOM 2253 O O . GLY A 1 283 ? 28.711 -16.002 29.000 1.00 45.97 283 GLY A O 1
ATOM 2254 N N . GLU A 1 284 ? 30.824 -16.742 29.287 1.00 50.25 284 GLU A N 1
ATOM 2255 C CA . GLU A 1 284 ? 30.853 -16.814 30.744 1.00 50.25 284 GLU A CA 1
ATOM 2256 C C . GLU A 1 284 ? 30.509 -15.478 31.440 1.00 50.25 284 GLU A C 1
ATOM 2258 O O . GLU A 1 284 ? 30.952 -14.407 31.005 1.00 50.25 284 GLU A O 1
ATOM 2263 N N . PRO A 1 285 ? 29.788 -15.518 32.576 1.00 46.50 285 PRO A N 1
ATOM 2264 C CA . PRO A 1 285 ? 29.609 -14.362 33.444 1.00 46.50 285 PRO A CA 1
ATOM 2265 C C . PRO A 1 285 ? 30.894 -14.059 34.233 1.00 46.50 285 PRO A C 1
ATOM 2267 O O . PRO A 1 285 ? 31.486 -14.935 34.863 1.00 46.50 285 PRO A O 1
ATOM 2270 N N . ARG A 1 286 ? 31.312 -12.786 34.248 1.00 49.56 286 ARG A N 1
ATOM 2271 C CA . ARG A 1 286 ? 32.395 -12.303 35.123 1.00 49.56 286 ARG A CA 1
ATOM 2272 C C . ARG A 1 286 ? 31.926 -12.251 36.585 1.00 49.56 286 ARG A C 1
ATOM 2274 O O . ARG A 1 286 ? 30.790 -11.840 36.826 1.00 49.56 286 ARG A O 1
ATOM 2281 N N . PRO A 1 287 ? 32.789 -12.570 37.565 1.00 54.03 287 PRO A N 1
ATOM 2282 C CA . PRO A 1 287 ? 32.451 -12.423 38.973 1.00 54.03 287 PRO A CA 1
ATOM 2283 C C . PRO A 1 287 ? 32.466 -10.946 39.390 1.00 54.03 287 PRO A C 1
ATOM 2285 O O . PRO A 1 287 ? 33.407 -10.206 39.095 1.00 54.03 287 PRO A O 1
ATOM 2288 N N . PHE A 1 288 ? 31.420 -10.536 40.107 1.00 46.31 288 PHE A N 1
ATOM 2289 C CA . PHE A 1 288 ? 31.418 -9.313 40.900 1.00 46.31 288 PHE A CA 1
ATOM 2290 C C . PHE A 1 288 ? 32.403 -9.476 42.064 1.00 46.31 288 PHE A C 1
ATOM 2292 O O . PHE A 1 288 ? 32.303 -10.429 42.836 1.00 46.31 288 PHE A O 1
ATOM 2299 N N . LEU A 1 289 ? 33.350 -8.545 42.178 1.00 50.06 289 LEU A N 1
ATOM 2300 C CA . LEU A 1 289 ? 34.129 -8.341 43.395 1.00 50.06 289 LEU A CA 1
ATOM 2301 C C . LEU A 1 289 ? 33.337 -7.438 44.349 1.00 50.06 289 LEU A C 1
ATOM 2303 O O . LEU A 1 289 ? 32.703 -6.474 43.917 1.00 50.06 289 LEU A O 1
ATOM 2307 N N . SER A 1 290 ? 33.394 -7.830 45.620 1.00 57.09 290 SER A N 1
ATOM 2308 C CA . SER A 1 290 ? 32.941 -7.142 46.835 1.00 57.09 290 SER A CA 1
ATOM 2309 C C . SER A 1 290 ? 33.497 -5.734 46.997 1.00 57.09 290 SER A C 1
ATOM 2311 O O . SER A 1 290 ? 34.713 -5.585 46.728 1.00 57.09 290 SER A O 1
#

Organism: NCBI:txid2792083

Radius of gyration: 45.1 Å; chains: 1; bounding box: 94×55×132 Å

pLDDT: mean 73.03, std 17.0, range [35.69, 97.5]

Secondary structure (DSSP, 8-state):
-HHHHHHHHHHHHHHHHHHHHHHHHHHHH-PPPTTS-PPPHHHHHHHHHHHHHHHHHHHHHHHHHHHHHHHHHHHHHHHHHHHHHHHHHHHHHHHHHHHHHHHHHHTT-EEEEEEEEEEE---SS-GGG----EEEEEEEEEEEEE-SSS-BEEEEEEEE-TTS-EEEEEE--S-B--TTS--TT----EEEEEEEEEEEEEEHHHHTS---EEEEEEE-TTS-EEEEETTSPPEETT---GGGS------------------------------------PPPPPPPP-

Foldseek 3Di:
DVVVVVVVVVVVVVVVVVVVVVVVVVVVPDDDDPDDDDDDPVVVVVVVVVVVVVVVVVVVVVVVVVVVVVVVVVVVVVVVVVVVVVVVVVVVVVVVVVVVVVVVLLLVDKAKDKDQPKDFDDPPDPVVVVPARFIWRFKIKMWIARQRQAKKAFKKKWKAFQQLDTQDIGTPHDIHGHPPPPPPPDGPGPIDMDGRPDGDGDHPVCVQACGIWIWIWIAGPVRFIWIDTHPDGIDGPPPPPSVPPPSVPCPPPPPPPPPDDDDPPPDDDDDPPDDDDDDDDDDDDDDDDD